Protein AF-A0A8B6E1Q8-F1 (afdb_monomer_lite)

Sequence (247 aa):
MQYSSESMKFWKVVYRLFHGKALRFLSGEKSIGQVIDGSSSKGLYDPQKSKINFAVPNINSINNFQSVNINIPKEIFPGIITEAFKFLPRGKSYVLSVDGKKLAPGLNSKHGDQDLFGHEDRNSLQSLQKRLDTEIQKVESLINEWITMTNNDRKEKLFEIVRIVSLRIKDLRELFQNQNFALKKFYKEAGEDWRTSRYVYAISSIQALMFQIKSVLKRLLETNNMIFNEITILCQSSKSFLRGTKH

pLDDT: mean 77.18, std 15.24, range [38.62, 95.81]

Radius of gyration: 30.11 Å; chains: 1; bounding box: 91×56×88 Å

Organism: Mytilus galloprovincialis (NCBI:txid29158)

Secondary structure (DSSP, 8-state):
-PPPHHHHHHHHHHHHHHHHHHHHHHH-B-THHHHHTTSS-TT---TTT-B-SS-PPPHHHHHH---TT----S---SS--HHHHTTSPTT---------PPPPPPSSSS--SS--TT-S-SS-HHHHHHHHHHHHHHHHHHHHHGGGS-HHHHHHHHHHHHHHHHHHHHHHHHHHHHHHHHHHHHHHHH-S-TTTSTTHHHHHHHHHHHHHHHHHHHHHHHHHHHHHHHHHHHHHHHHHGGGS---

Foldseek 3Di:
DDDDLVRLVVLLVCCVVPNVVSLDVQQADFCPVCVVVVVDDPPDGDPVPTDGNDDHDDPVSSVPDDDPPDDDDPADADDDPVVVVVPDDPPDDDDDDDDDDDDDQAQDPVDGVDCPRPPHDPAHPVNVVVVVVVLVVLVVVCVVCVVVDDLVVLLVVLVVVLVVLVVLLVVLVVVLVVLVVVLVVLDVVCDPPNCPGPCNVVNVVSVVVNVVSVVVSVVSVVVSVVSVVVSVVSVVVVVVVVVPDDD

Structure (mmCIF, N/CA/C/O backbone):
data_AF-A0A8B6E1Q8-F1
#
_entry.id   AF-A0A8B6E1Q8-F1
#
loop_
_atom_site.group_PDB
_atom_site.id
_atom_site.type_symbol
_atom_site.label_atom_id
_atom_site.label_alt_id
_atom_site.label_comp_id
_atom_site.label_asym_id
_atom_site.label_entity_id
_atom_site.label_seq_id
_atom_site.pdbx_PDB_ins_code
_atom_site.Cartn_x
_atom_site.Cartn_y
_atom_site.Cartn_z
_atom_site.occupancy
_atom_site.B_iso_or_equiv
_atom_site.auth_seq_id
_atom_site.auth_comp_id
_atom_site.auth_asym_id
_atom_site.auth_atom_id
_atom_site.pdbx_PDB_model_num
ATOM 1 N N . MET A 1 1 ? -36.926 22.659 16.324 1.00 58.44 1 MET A N 1
ATOM 2 C CA . MET A 1 1 ? -36.576 22.079 17.638 1.00 58.44 1 MET A CA 1
ATOM 3 C C . MET A 1 1 ? -35.297 22.742 18.124 1.00 58.44 1 MET A C 1
ATOM 5 O O . MET A 1 1 ? -34.315 22.710 17.392 1.00 58.44 1 MET A O 1
ATOM 9 N N . GLN A 1 2 ? -35.326 23.410 19.278 1.00 67.69 2 GLN A N 1
ATOM 10 C CA . GLN A 1 2 ? -34.133 24.008 19.887 1.00 67.69 2 GLN A CA 1
ATOM 11 C C . GLN A 1 2 ? -33.553 23.017 20.900 1.00 67.69 2 GLN A C 1
ATOM 13 O O . GLN A 1 2 ? -34.289 22.474 21.719 1.00 67.69 2 GLN A O 1
ATOM 18 N N . TYR A 1 3 ? -32.253 22.747 20.808 1.00 82.12 3 TYR A N 1
ATOM 19 C CA . TYR A 1 3 ? -31.545 21.875 21.744 1.00 82.12 3 TYR A CA 1
ATOM 20 C C . TYR A 1 3 ? -30.912 22.714 22.852 1.00 82.12 3 TYR A C 1
ATOM 22 O O . TYR A 1 3 ? -30.371 23.784 22.575 1.00 82.12 3 TYR A O 1
ATOM 30 N N . SER A 1 4 ? -30.935 22.213 24.090 1.00 87.19 4 SER A N 1
ATOM 31 C CA . SER A 1 4 ? -30.190 22.842 25.184 1.00 87.19 4 SER A CA 1
ATOM 32 C C . SER A 1 4 ? -28.681 22.793 24.927 1.00 87.19 4 SER A C 1
ATOM 34 O O . SER A 1 4 ? -28.183 21.948 24.172 1.00 87.19 4 SER A O 1
ATOM 36 N N . SER A 1 5 ? -27.935 23.686 25.581 1.00 83.50 5 SER A N 1
ATOM 37 C CA . SER A 1 5 ? -26.477 23.746 25.439 1.00 83.50 5 SER A CA 1
ATOM 38 C C . SER A 1 5 ? -25.810 22.437 25.888 1.00 83.50 5 SER A C 1
ATOM 40 O O . SER A 1 5 ? -24.858 21.968 25.266 1.00 83.50 5 SER A O 1
ATOM 42 N N . GLU A 1 6 ? -26.359 21.803 26.923 1.00 85.50 6 GLU A N 1
ATOM 43 C CA . GLU A 1 6 ? -25.953 20.521 27.495 1.00 85.50 6 GLU A CA 1
ATOM 44 C C . GLU A 1 6 ? -26.182 19.386 26.496 1.00 85.50 6 GLU A C 1
ATOM 46 O O . GLU A 1 6 ? -25.281 18.583 26.249 1.00 85.50 6 GLU A O 1
ATOM 51 N N . SER A 1 7 ? -27.350 19.372 25.847 1.00 86.38 7 SER A N 1
ATOM 52 C CA . SER A 1 7 ? -27.674 18.392 24.806 1.00 86.38 7 SER A CA 1
ATOM 53 C C . SER A 1 7 ? -26.727 18.528 23.615 1.00 86.38 7 SER A C 1
ATOM 55 O O . SER A 1 7 ? -26.216 17.534 23.104 1.00 86.38 7 SER A O 1
ATOM 57 N N . MET A 1 8 ? -26.431 19.759 23.189 1.00 87.38 8 MET A N 1
ATOM 58 C CA . MET A 1 8 ? -25.491 20.007 22.094 1.00 87.38 8 MET A CA 1
ATOM 59 C C . MET A 1 8 ? -24.055 19.600 22.449 1.00 87.38 8 MET A C 1
ATOM 61 O O . MET A 1 8 ? -23.362 19.044 21.597 1.00 87.38 8 MET A O 1
ATOM 65 N N . LYS A 1 9 ? -23.613 19.800 23.702 1.00 84.81 9 LYS A N 1
ATOM 66 C CA . LYS A 1 9 ? -22.320 19.286 24.195 1.00 84.81 9 LYS A CA 1
ATOM 67 C C . LYS A 1 9 ? -22.270 17.760 24.117 1.00 84.81 9 LYS A C 1
ATOM 69 O O . LYS A 1 9 ? -21.309 17.225 23.568 1.00 84.81 9 LYS A O 1
ATOM 74 N N . PHE A 1 10 ? -23.311 17.075 24.595 1.00 87.19 10 PHE A N 1
ATOM 75 C CA . PHE A 1 10 ? -23.422 15.616 24.509 1.00 87.19 10 PHE A CA 1
ATOM 76 C C . PHE A 1 10 ? -23.312 15.131 23.057 1.00 87.19 10 PHE A C 1
ATOM 78 O O . PHE A 1 10 ? -22.430 14.335 22.733 1.00 87.19 10 PHE A O 1
ATOM 85 N N . TRP A 1 11 ? -24.130 15.677 22.152 1.00 87.31 11 TRP A N 1
ATOM 86 C CA . TRP A 1 11 ? -24.122 15.279 20.742 1.00 87.31 11 TRP A CA 1
ATOM 87 C C . TRP A 1 11 ? -22.803 15.596 20.033 1.00 87.31 11 TRP A C 1
ATOM 89 O O . TRP A 1 11 ? -22.371 14.825 19.176 1.00 87.31 11 TRP A O 1
ATOM 99 N N . LYS A 1 12 ? -22.122 16.681 20.418 1.00 85.50 12 LYS A N 1
ATOM 100 C CA . LYS A 1 12 ? -20.792 17.022 19.902 1.00 85.50 12 LYS A CA 1
ATOM 101 C C . LYS A 1 12 ? -19.726 16.018 20.335 1.00 85.50 12 LYS A C 1
ATOM 103 O O . LYS A 1 12 ? -18.907 15.631 19.504 1.00 85.50 12 LYS A O 1
ATOM 108 N N . VAL A 1 13 ? -19.755 15.558 21.586 1.00 83.75 13 VAL A N 1
ATOM 109 C CA . VAL A 1 13 ? -18.852 14.500 22.073 1.00 83.75 13 VAL A CA 1
ATOM 110 C C . VAL A 1 13 ? -19.141 13.177 21.364 1.00 83.75 13 VAL A C 1
ATOM 112 O O . VAL A 1 13 ? -18.223 12.565 20.822 1.00 83.75 13 VAL A O 1
ATOM 115 N N . VAL A 1 14 ? -20.412 12.774 21.275 1.00 83.06 14 VAL A N 1
ATOM 116 C CA . VAL A 1 14 ? -20.827 11.543 20.576 1.00 83.06 14 VAL A CA 1
ATOM 117 C C . VAL A 1 14 ? -20.380 11.556 19.113 1.00 83.06 14 VAL A C 1
ATOM 119 O O . VAL A 1 14 ? -19.794 10.584 18.637 1.00 83.06 14 VAL A O 1
ATOM 122 N N . TYR A 1 15 ? -20.604 12.664 18.401 1.00 83.31 15 TYR A N 1
ATOM 123 C CA . TYR A 1 15 ? -20.180 12.801 17.009 1.00 83.31 15 TYR A CA 1
ATOM 124 C C . TYR A 1 15 ? -18.655 12.790 16.852 1.00 83.31 15 TYR A C 1
ATOM 126 O O . TYR A 1 15 ? -18.148 12.263 15.868 1.00 83.31 15 TYR A O 1
ATOM 134 N N . ARG A 1 16 ? -17.899 13.333 17.811 1.00 75.00 16 ARG A N 1
ATOM 135 C CA . ARG A 1 16 ? -16.430 13.293 17.764 1.00 75.00 16 ARG A CA 1
ATOM 136 C C . ARG A 1 16 ? -15.863 11.900 18.010 1.00 75.00 16 ARG A C 1
ATOM 138 O O . ARG A 1 16 ? -14.887 11.546 17.366 1.00 75.00 16 ARG A O 1
ATOM 145 N N . LEU A 1 17 ? -16.469 11.122 18.904 1.00 75.12 17 LEU A N 1
ATOM 146 C CA . LEU A 1 17 ? -15.992 9.778 19.238 1.00 75.12 17 LEU A CA 1
ATOM 147 C C . LEU A 1 17 ? -16.402 8.726 18.202 1.00 75.12 17 LEU A C 1
ATOM 149 O O . LEU A 1 17 ? -15.640 7.809 17.912 1.00 75.12 17 LEU A O 1
ATOM 153 N N . PHE A 1 18 ? -17.613 8.843 17.655 1.00 76.75 18 PHE A N 1
ATOM 154 C CA . PHE A 1 18 ? -18.234 7.768 16.876 1.00 76.75 18 PHE A CA 1
ATOM 155 C C . PHE A 1 18 ? -18.769 8.216 15.504 1.00 76.75 18 PHE A C 1
ATOM 157 O O . PHE A 1 18 ? -19.360 7.413 14.771 1.00 76.75 18 PHE A O 1
ATOM 164 N N . HIS A 1 19 ? -18.561 9.486 15.141 1.00 76.19 19 HIS A N 1
ATOM 165 C CA . HIS A 1 19 ? -18.969 10.087 13.868 1.00 76.19 19 HIS A CA 1
ATOM 166 C C . HIS A 1 19 ? -20.459 9.877 13.535 1.00 76.19 19 HIS A C 1
ATOM 168 O O . HIS A 1 19 ? -21.314 9.686 14.405 1.00 76.19 19 HIS A O 1
ATOM 174 N N . GLY A 1 20 ? -20.806 9.964 12.248 1.00 71.62 20 GLY A N 1
ATOM 175 C CA . GLY A 1 20 ? -22.188 9.869 11.778 1.00 71.62 20 GLY A CA 1
ATOM 176 C C . GLY A 1 20 ? -22.854 8.515 12.044 1.00 71.62 20 GLY A C 1
ATOM 177 O O . GLY A 1 20 ? -24.081 8.453 12.094 1.00 71.62 20 GLY A O 1
ATOM 178 N N . LYS A 1 21 ? -22.081 7.439 12.259 1.00 74.31 21 LYS A N 1
ATOM 179 C CA . LYS A 1 21 ? -22.623 6.094 12.522 1.00 74.31 21 LYS A CA 1
ATOM 180 C C . LYS A 1 21 ? -23.414 6.057 13.831 1.00 74.31 21 LYS A C 1
ATOM 182 O O . LYS A 1 21 ? -24.550 5.587 13.829 1.00 74.31 21 LYS A O 1
ATOM 187 N N . ALA A 1 22 ? -22.871 6.623 14.912 1.00 77.19 22 ALA A N 1
ATOM 188 C CA . ALA A 1 22 ? -23.588 6.702 16.186 1.00 77.19 22 ALA A CA 1
ATOM 189 C C . ALA A 1 22 ? -24.813 7.615 16.115 1.00 77.19 22 ALA A C 1
ATOM 191 O O . ALA A 1 22 ? -25.862 7.262 16.644 1.00 77.19 22 ALA A O 1
ATOM 192 N N . LEU A 1 23 ? -24.717 8.753 15.416 1.00 80.19 23 LEU A N 1
ATOM 193 C CA . LEU A 1 23 ? -25.872 9.635 15.227 1.00 80.19 23 LEU A CA 1
ATOM 194 C C . LEU A 1 23 ? -27.004 8.924 14.478 1.00 80.19 23 LEU A C 1
ATOM 196 O O . LEU A 1 23 ? -28.166 9.091 14.833 1.00 80.19 23 LEU A O 1
ATOM 200 N N . ARG A 1 24 ? -26.673 8.110 13.467 1.00 73.31 24 ARG A N 1
ATOM 201 C CA . ARG A 1 24 ? -27.653 7.321 12.713 1.00 73.31 24 ARG A CA 1
ATOM 202 C C . ARG A 1 24 ? -28.311 6.266 13.596 1.00 73.31 24 ARG A C 1
ATOM 204 O O . ARG A 1 24 ? -29.534 6.204 13.631 1.00 73.31 24 ARG A O 1
ATOM 211 N N . PHE A 1 25 ? -27.502 5.511 14.339 1.00 77.25 25 PHE A N 1
ATOM 212 C CA . PHE A 1 25 ? -27.965 4.487 15.276 1.00 77.25 25 PHE A CA 1
ATOM 213 C C . PHE A 1 25 ? -28.901 5.064 16.349 1.00 77.25 25 PHE A C 1
ATOM 215 O O . PHE A 1 25 ? -30.021 4.592 16.528 1.00 77.25 25 PHE A O 1
ATOM 222 N N . LEU A 1 26 ? -28.480 6.145 17.009 1.00 80.38 26 LEU A N 1
ATOM 223 C CA . LEU A 1 26 ? -29.260 6.801 18.061 1.00 80.38 26 LEU A CA 1
ATOM 224 C C . LEU A 1 26 ? -30.493 7.519 17.516 1.00 80.38 26 LEU A C 1
ATOM 226 O O . LEU A 1 26 ? -31.477 7.675 18.227 1.00 80.38 26 LEU A O 1
ATOM 230 N N . SER A 1 27 ? -30.481 7.935 16.252 1.00 76.00 27 SER A N 1
ATOM 231 C CA . SER A 1 27 ? -31.666 8.534 15.648 1.00 76.00 27 SER A CA 1
ATOM 232 C C . SER A 1 27 ? -32.749 7.527 15.264 1.00 76.00 27 SER A C 1
ATOM 234 O O . SER A 1 27 ? -33.870 7.941 14.984 1.00 76.00 27 SER A O 1
ATOM 236 N N . GLY A 1 28 ? -32.431 6.230 15.284 1.00 71.31 28 GLY A N 1
ATOM 237 C CA . GLY A 1 28 ? -33.337 5.168 14.864 1.00 71.31 28 GLY A CA 1
ATOM 238 C C . GLY A 1 28 ? -33.590 5.154 13.356 1.00 71.31 28 GLY A C 1
ATOM 239 O O . GLY A 1 28 ? -32.907 5.822 12.567 1.00 71.31 28 GLY A O 1
ATOM 240 N N . GLU A 1 29 ? -34.589 4.375 12.954 1.00 64.12 29 GLU A N 1
ATOM 241 C CA . GLU A 1 29 ? -35.047 4.300 11.571 1.00 64.12 29 GLU A CA 1
ATOM 242 C C . GLU A 1 29 ? -35.802 5.580 11.213 1.00 64.12 29 GLU A C 1
ATOM 244 O O . GLU A 1 29 ? -37.014 5.721 11.383 1.00 64.12 29 GLU A O 1
ATOM 249 N N . LYS A 1 30 ? -35.047 6.549 10.703 1.00 59.97 30 LYS A N 1
ATOM 250 C CA . LYS A 1 30 ? -35.609 7.656 9.935 1.00 59.97 30 LYS A CA 1
ATOM 251 C C . LYS A 1 30 ? -36.149 7.098 8.620 1.00 59.97 30 LYS A C 1
ATOM 253 O O . LYS A 1 30 ? -35.537 6.190 8.062 1.00 59.97 30 LYS A O 1
ATOM 258 N N . SER A 1 31 ? -37.214 7.699 8.092 1.00 52.84 31 SER A N 1
ATOM 259 C CA . SER A 1 31 ? -37.852 7.438 6.787 1.00 52.84 31 SER A CA 1
ATOM 260 C C . SER A 1 31 ? -36.940 7.617 5.551 1.00 52.84 31 SER A C 1
ATOM 262 O O . SER A 1 31 ? -37.361 8.117 4.516 1.00 52.84 31 SER A O 1
ATOM 264 N N . ILE A 1 32 ? -35.662 7.251 5.629 1.00 51.66 32 ILE A N 1
ATOM 265 C CA . ILE A 1 32 ? -34.661 7.400 4.572 1.00 51.66 32 ILE A CA 1
ATOM 266 C C . ILE A 1 32 ? -34.976 6.450 3.407 1.00 51.66 32 ILE A C 1
ATOM 268 O O . ILE A 1 32 ? -34.799 6.844 2.260 1.00 51.66 32 ILE A O 1
ATOM 272 N N . GLY A 1 33 ? -35.502 5.248 3.683 1.00 49.59 33 GLY A N 1
ATOM 273 C CA . GLY A 1 33 ? -35.978 4.324 2.643 1.00 49.59 33 GLY A CA 1
ATOM 274 C C . GLY A 1 33 ? -37.182 4.867 1.868 1.00 49.59 33 GLY A C 1
ATOM 275 O O . GLY A 1 33 ? -37.237 4.744 0.655 1.00 49.59 33 GLY A O 1
ATOM 276 N N . GLN A 1 34 ? -38.076 5.607 2.530 1.00 53.50 34 GLN A N 1
ATOM 277 C CA . GLN A 1 34 ? -39.304 6.130 1.913 1.00 53.50 34 GLN A CA 1
ATOM 278 C C . GLN A 1 34 ? -39.054 7.191 0.831 1.00 53.50 34 GLN A C 1
ATOM 280 O O . GLN A 1 34 ? -39.887 7.349 -0.060 1.00 53.50 34 GLN A O 1
ATOM 285 N N . VAL A 1 35 ? -37.916 7.895 0.898 1.00 52.62 35 VAL A N 1
ATOM 286 C CA . VAL A 1 35 ? -37.470 8.845 -0.138 1.00 52.62 35 VAL A CA 1
ATOM 287 C C . VAL A 1 35 ? -36.866 8.110 -1.339 1.00 52.62 35 VAL A C 1
ATOM 289 O O . VAL A 1 35 ? -36.992 8.583 -2.464 1.00 52.62 35 VAL A O 1
ATOM 292 N N . ILE A 1 36 ? -36.217 6.963 -1.109 1.00 54.28 36 ILE A N 1
ATOM 293 C CA . ILE A 1 36 ? -35.659 6.110 -2.170 1.00 54.28 36 ILE A CA 1
ATOM 294 C C . ILE A 1 36 ? -36.794 5.375 -2.899 1.00 54.28 36 ILE A C 1
ATOM 296 O O . ILE A 1 36 ? -36.793 5.321 -4.124 1.00 54.28 36 ILE A O 1
ATOM 300 N N . ASP A 1 37 ? -37.802 4.918 -2.156 1.00 56.28 37 ASP A N 1
ATOM 301 C CA . ASP A 1 37 ? -38.977 4.205 -2.675 1.00 56.28 37 ASP A CA 1
ATOM 302 C C . ASP A 1 37 ? -40.071 5.144 -3.236 1.00 56.28 37 ASP A C 1
ATOM 304 O O . ASP A 1 37 ? -41.153 4.693 -3.603 1.00 56.28 37 ASP A O 1
ATOM 308 N N . GLY A 1 38 ? -39.847 6.466 -3.258 1.00 56.66 38 GLY A N 1
ATOM 309 C CA . GLY A 1 38 ? -40.787 7.466 -3.801 1.00 56.66 38 GLY A CA 1
ATOM 310 C C . GLY A 1 38 ? -42.078 7.684 -2.994 1.00 56.66 38 GLY A C 1
ATOM 311 O O . GLY A 1 38 ? -42.911 8.505 -3.365 1.00 56.66 38 GLY A O 1
ATOM 312 N N . SER A 1 39 ? -42.244 6.981 -1.875 1.00 57.47 39 SER A N 1
ATOM 313 C CA . SER A 1 39 ? -43.438 7.028 -1.015 1.00 57.47 39 SER A CA 1
ATOM 314 C C . SER A 1 39 ? -43.567 8.285 -0.135 1.00 57.47 39 SER A C 1
ATOM 316 O O . SER A 1 39 ? -44.609 8.491 0.484 1.00 57.47 39 SER A O 1
ATOM 318 N N . SER A 1 40 ? -42.530 9.126 -0.060 1.00 57.84 40 SER A N 1
ATOM 319 C CA . SER A 1 40 ? -42.551 10.413 0.648 1.00 57.84 40 SER A CA 1
ATOM 320 C C . SER A 1 40 ? -41.652 11.438 -0.047 1.00 57.84 40 SER A C 1
ATOM 322 O O . SER A 1 40 ? -40.565 11.113 -0.533 1.00 57.84 40 SER A O 1
ATOM 324 N N . SER A 1 41 ? -42.089 12.698 -0.083 1.00 52.09 41 SER A N 1
ATOM 325 C CA . SER A 1 41 ? -41.278 13.813 -0.569 1.00 52.09 41 SER A CA 1
ATOM 326 C C . SER A 1 41 ? -40.234 14.219 0.478 1.00 52.09 41 SER A C 1
ATOM 328 O O . SER A 1 41 ? -40.455 14.138 1.690 1.00 52.09 41 SER A O 1
ATOM 330 N N . LYS A 1 42 ? -39.050 14.650 0.015 1.00 49.69 42 LYS A N 1
ATOM 331 C CA . LYS A 1 42 ? -37.950 15.111 0.882 1.00 49.69 42 LYS A CA 1
ATOM 332 C C . LYS A 1 42 ? -38.479 16.077 1.953 1.00 49.69 42 LYS A C 1
ATOM 334 O O . LYS A 1 42 ? -38.848 17.202 1.637 1.00 49.69 42 LYS A O 1
ATOM 339 N N . GLY A 1 43 ? -38.437 15.654 3.216 1.00 49.94 43 GLY A N 1
ATOM 340 C CA . GLY A 1 43 ? -38.741 16.506 4.369 1.00 49.94 43 GLY A CA 1
ATOM 341 C C . GLY A 1 43 ? -40.080 16.253 5.067 1.00 49.94 43 GLY A C 1
ATOM 342 O O . GLY A 1 43 ? -40.307 16.874 6.102 1.00 49.94 43 GLY A O 1
ATOM 343 N N . LEU A 1 44 ? -40.929 15.338 4.583 1.00 47.56 44 LEU A N 1
ATOM 344 C CA . LEU A 1 44 ? -42.162 14.952 5.280 1.00 47.56 44 LEU A CA 1
ATOM 345 C C . LEU A 1 44 ? -41.947 13.719 6.173 1.00 47.56 44 LEU A C 1
ATOM 347 O O . LEU A 1 44 ? -41.621 12.625 5.715 1.00 47.56 44 LEU A O 1
ATOM 351 N N . TYR A 1 45 ? -42.097 13.950 7.479 1.00 55.56 45 TYR A N 1
ATOM 352 C CA . TYR A 1 45 ? -42.028 12.965 8.556 1.00 55.56 45 TYR A CA 1
ATOM 353 C C . TYR A 1 45 ? -43.399 12.300 8.736 1.00 55.56 45 TYR A C 1
ATOM 355 O O . TYR A 1 45 ? -44.367 12.997 9.033 1.00 55.56 45 TYR A O 1
ATOM 363 N N . ASP A 1 46 ? -43.475 10.975 8.573 1.00 59.28 46 ASP A N 1
ATOM 364 C CA . ASP A 1 46 ? -44.664 10.181 8.908 1.00 59.28 46 ASP A CA 1
ATOM 365 C C . ASP A 1 46 ? -44.477 9.522 10.295 1.00 59.28 46 ASP A C 1
ATOM 367 O O . ASP A 1 46 ? -43.784 8.500 10.399 1.00 59.28 46 ASP A O 1
ATOM 371 N N . PRO A 1 47 ? -45.079 10.081 11.364 1.00 59.16 47 PRO A N 1
ATOM 372 C CA . PRO A 1 47 ? -44.923 9.585 12.731 1.00 59.16 47 PRO A CA 1
ATOM 373 C C . PRO A 1 47 ? -45.424 8.155 12.943 1.00 59.16 47 PRO A C 1
ATOM 375 O O . PRO A 1 47 ? -45.040 7.537 13.932 1.00 59.16 47 PRO A O 1
ATOM 378 N N . GLN A 1 48 ? -46.269 7.617 12.057 1.00 64.00 48 GLN A N 1
ATOM 379 C CA . GLN A 1 48 ? -46.791 6.256 12.201 1.00 64.00 48 GLN A CA 1
ATOM 380 C C . GLN A 1 48 ? -45.803 5.190 11.714 1.00 64.00 48 GLN A C 1
ATOM 382 O O . GLN A 1 48 ? -45.880 4.039 12.142 1.00 64.00 48 GLN A O 1
ATOM 387 N N . LYS A 1 49 ? -44.864 5.559 10.832 1.00 62.09 49 LYS A N 1
ATOM 388 C CA . LYS A 1 49 ? -43.932 4.619 10.187 1.00 62.09 49 LYS A CA 1
ATOM 389 C C . LYS A 1 49 ? -42.483 4.762 10.644 1.00 62.09 49 LYS A C 1
ATOM 391 O O . LYS A 1 49 ? -41.695 3.846 10.432 1.00 62.09 49 LYS A O 1
ATOM 396 N N . SER A 1 50 ? -42.110 5.880 11.261 1.00 61.69 50 SER A N 1
ATOM 397 C CA . SER A 1 50 ? -40.745 6.103 11.748 1.00 61.69 50 SER A CA 1
ATOM 398 C C . SER A 1 50 ? -40.599 5.754 13.230 1.00 61.69 50 SER A C 1
ATOM 400 O O . SER A 1 50 ? -41.298 6.318 14.071 1.00 61.69 50 SER A O 1
ATOM 402 N N . LYS A 1 51 ? -39.630 4.899 13.571 1.00 61.78 51 LYS A N 1
ATOM 403 C CA . LYS A 1 51 ? -39.225 4.642 14.962 1.00 61.78 51 LYS A CA 1
ATOM 404 C C . LYS A 1 51 ? -37.980 5.465 15.285 1.00 61.78 51 LYS A C 1
ATOM 406 O O . LYS A 1 51 ? -36.850 5.008 15.106 1.00 61.78 51 LYS A O 1
ATOM 411 N N . ILE A 1 52 ? -38.190 6.704 15.726 1.00 65.19 52 ILE A N 1
ATOM 412 C CA . ILE A 1 52 ? -37.105 7.551 16.231 1.00 65.19 52 ILE A CA 1
ATOM 413 C C . ILE A 1 52 ? -36.816 7.159 17.683 1.00 65.19 52 ILE A C 1
ATOM 415 O O . ILE A 1 52 ? -37.704 7.233 18.525 1.00 65.19 52 ILE A O 1
ATOM 419 N N . ASN A 1 53 ? -35.566 6.796 17.980 1.00 69.88 53 ASN A N 1
ATOM 420 C CA . ASN A 1 53 ? -35.130 6.528 19.356 1.00 69.88 53 ASN A CA 1
ATOM 421 C C . ASN A 1 53 ? -34.824 7.840 20.101 1.00 69.88 53 ASN A C 1
ATOM 423 O O . ASN A 1 53 ? -35.273 8.042 21.224 1.00 69.88 53 ASN A O 1
ATOM 427 N N . PHE A 1 54 ? -34.097 8.760 19.454 1.00 78.88 54 PHE A N 1
ATOM 428 C CA . PHE A 1 54 ? -33.773 10.084 19.989 1.00 78.88 54 PHE A CA 1
ATOM 429 C C . PHE A 1 54 ? -33.880 11.171 18.915 1.00 78.88 54 PHE A C 1
ATOM 431 O O . PHE A 1 54 ? -33.515 10.970 17.753 1.00 78.88 54 PHE A O 1
ATOM 438 N N . ALA A 1 55 ? -34.312 12.368 19.315 1.00 78.94 55 ALA A N 1
ATOM 439 C CA . ALA A 1 55 ? -34.221 13.556 18.476 1.00 78.94 55 ALA A CA 1
ATOM 440 C C . ALA A 1 55 ? -32.751 14.002 18.377 1.00 78.94 55 ALA A C 1
ATOM 442 O O . ALA A 1 55 ? -32.219 14.653 19.274 1.00 78.94 55 ALA A O 1
ATOM 443 N N . VAL A 1 56 ? -32.075 13.589 17.304 1.00 83.75 56 VAL A N 1
ATOM 444 C CA . VAL A 1 56 ? -30.654 13.892 17.073 1.00 83.75 56 VAL A CA 1
ATOM 445 C C . VAL A 1 56 ? -30.512 15.184 16.254 1.00 83.75 56 VAL A C 1
ATOM 447 O O . VAL A 1 56 ? -31.119 15.273 15.178 1.00 83.75 56 VAL A O 1
ATOM 450 N N . PRO A 1 57 ? -29.698 16.168 16.692 1.00 83.94 57 PRO A N 1
ATOM 451 C CA . PRO A 1 57 ? -29.421 17.373 15.917 1.00 83.94 57 PRO A CA 1
ATOM 452 C C . PRO A 1 57 ? -28.771 17.047 14.568 1.00 83.94 57 PRO A C 1
ATOM 454 O O . PRO A 1 57 ? -28.104 16.025 14.401 1.00 83.94 57 PRO A O 1
ATOM 457 N N . ASN A 1 58 ? -28.938 17.932 13.585 1.00 81.75 58 ASN A N 1
ATOM 458 C CA . ASN A 1 58 ? -28.266 17.755 12.301 1.00 81.75 58 ASN A CA 1
ATOM 459 C C . ASN A 1 58 ? -26.739 17.970 12.443 1.00 81.75 58 ASN A C 1
ATOM 461 O O . ASN A 1 58 ? -26.272 18.677 13.338 1.00 81.75 58 ASN A O 1
ATOM 465 N N . ILE A 1 59 ? -25.957 17.360 11.546 1.00 82.50 59 ILE A N 1
ATOM 466 C CA . ILE A 1 59 ? -24.484 17.385 11.611 1.00 82.50 59 ILE A CA 1
ATOM 467 C C . ILE A 1 59 ? -23.939 18.818 11.529 1.00 82.50 59 ILE A C 1
ATOM 469 O O . ILE A 1 59 ? -23.000 19.159 12.245 1.00 82.50 59 ILE A O 1
ATOM 473 N N . ASN A 1 60 ? -24.549 19.678 10.710 1.00 83.00 60 ASN A N 1
ATOM 474 C CA . ASN A 1 60 ? -24.116 21.067 10.546 1.00 83.00 60 ASN A CA 1
ATOM 475 C C . ASN A 1 60 ? -24.260 21.858 11.854 1.00 83.00 60 ASN A C 1
ATOM 477 O O . ASN A 1 60 ? -23.345 22.572 12.251 1.00 83.00 60 ASN A O 1
ATOM 481 N N . SER A 1 61 ? -25.368 21.675 12.571 1.00 83.94 61 SER A N 1
ATOM 482 C CA . SER A 1 61 ? -25.617 22.270 13.881 1.00 83.94 61 SER A CA 1
ATOM 483 C C . SER A 1 61 ? -24.630 21.755 14.925 1.00 83.94 61 SER A C 1
ATOM 485 O O . SER A 1 61 ? -24.155 22.543 15.736 1.00 83.94 61 SER A O 1
ATOM 487 N N . ILE A 1 62 ? -24.277 20.465 14.897 1.00 84.56 62 ILE A N 1
ATOM 488 C CA . ILE A 1 62 ? -23.280 19.885 15.815 1.00 84.56 62 ILE A CA 1
ATOM 489 C C . ILE A 1 62 ? -21.880 20.449 15.535 1.00 84.56 62 ILE A C 1
ATOM 491 O O . ILE A 1 62 ? -21.165 20.814 16.469 1.00 84.56 62 ILE A O 1
ATOM 495 N N . ASN A 1 63 ? -21.493 20.553 14.262 1.00 80.62 63 ASN A N 1
ATOM 496 C CA . ASN A 1 63 ? -20.189 2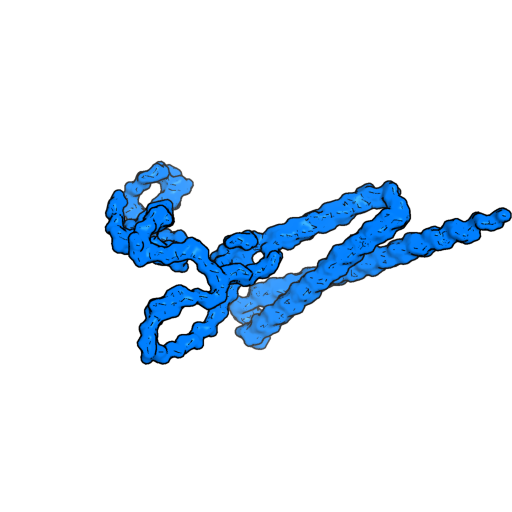1.081 13.856 1.00 80.62 63 ASN A CA 1
ATOM 497 C C . ASN A 1 63 ? -20.039 22.575 14.168 1.00 80.62 63 ASN A C 1
ATOM 499 O O . ASN A 1 63 ? -18.976 22.999 14.622 1.00 80.62 63 ASN A O 1
ATOM 503 N N . ASN A 1 64 ? -21.102 23.353 13.963 1.00 82.44 64 ASN A N 1
ATOM 504 C CA . ASN A 1 64 ? -21.098 24.799 14.187 1.00 82.44 64 ASN A CA 1
ATOM 505 C C . ASN A 1 64 ? -21.274 25.176 15.665 1.00 82.44 64 ASN A C 1
ATOM 507 O O . ASN A 1 64 ? -21.000 26.312 16.044 1.00 82.44 64 ASN A O 1
ATOM 511 N N . PHE A 1 65 ? -21.704 24.242 16.518 1.00 83.00 65 PHE A N 1
ATOM 512 C CA . PHE A 1 65 ? -21.846 24.494 17.947 1.00 83.00 65 PHE A CA 1
ATOM 513 C C . PHE A 1 65 ? -20.475 24.653 18.607 1.00 83.00 65 PHE A C 1
ATOM 515 O O . PHE A 1 65 ? -19.710 23.694 18.728 1.00 83.00 65 PHE A O 1
ATOM 522 N N . GLN A 1 66 ? -20.158 25.856 19.080 1.00 72.38 66 GLN A N 1
ATOM 523 C CA . GLN A 1 66 ? -18.986 26.121 19.910 1.00 72.38 66 GLN A CA 1
ATOM 524 C C . GLN A 1 66 ? -19.408 26.174 21.379 1.00 72.38 66 GLN A C 1
ATOM 526 O O . GLN A 1 66 ? -20.156 27.048 21.804 1.00 72.38 66 GLN A O 1
ATOM 531 N N . SER A 1 67 ? -18.945 25.205 22.165 1.00 65.19 67 SER A N 1
ATOM 532 C CA . SER A 1 67 ? -19.122 25.209 23.613 1.00 65.19 67 SER A CA 1
ATOM 533 C C . SER A 1 67 ? -18.150 26.203 24.241 1.00 65.19 67 SER A C 1
ATOM 535 O O . SER A 1 67 ? -16.944 26.012 24.118 1.00 65.19 67 SER A O 1
ATOM 537 N N . VAL A 1 68 ? -18.672 27.193 24.970 1.00 61.59 68 VAL A N 1
ATOM 538 C CA . VAL A 1 68 ? -17.888 28.253 25.642 1.00 61.59 68 VAL A CA 1
ATOM 539 C C . VAL A 1 68 ? -16.784 27.689 26.556 1.00 61.59 68 VAL A C 1
ATOM 541 O O . VAL A 1 68 ? -15.714 28.273 26.660 1.00 61.59 68 VAL A O 1
ATOM 544 N N . ASN A 1 69 ? -17.001 26.506 27.148 1.00 59.94 69 ASN A N 1
ATOM 545 C CA . ASN A 1 69 ? -16.114 25.945 28.178 1.00 59.94 69 ASN A CA 1
ATOM 546 C C . ASN A 1 69 ? -15.289 24.726 27.733 1.00 59.94 69 ASN A C 1
ATOM 548 O O . ASN A 1 69 ? -14.548 24.175 28.539 1.00 59.94 69 ASN A O 1
ATOM 552 N N . ILE A 1 70 ? -15.429 24.257 26.488 1.00 60.94 70 ILE A N 1
ATOM 553 C CA . ILE A 1 70 ? -14.679 23.085 26.006 1.00 60.94 70 ILE A CA 1
ATOM 554 C C . ILE A 1 70 ? -14.119 23.405 24.624 1.00 60.94 70 ILE A C 1
ATOM 556 O O . ILE A 1 70 ? -14.842 23.364 23.624 1.00 60.94 70 ILE A O 1
ATOM 560 N N . ASN A 1 71 ? -12.823 23.711 24.576 1.00 64.31 71 ASN A N 1
ATOM 561 C CA . ASN A 1 71 ? -12.081 23.840 23.331 1.00 64.31 71 ASN A CA 1
ATOM 562 C C . ASN A 1 71 ? -11.597 22.450 22.899 1.00 64.31 71 ASN A C 1
ATOM 564 O O . ASN A 1 71 ? -10.532 21.997 23.309 1.00 64.31 71 ASN A O 1
ATOM 568 N N . ILE A 1 72 ? -12.423 21.741 22.128 1.00 63.75 72 ILE A N 1
ATOM 569 C CA . ILE A 1 72 ? -12.022 20.466 21.524 1.00 63.75 72 ILE A CA 1
ATOM 570 C C . ILE A 1 72 ? -11.147 20.802 20.308 1.00 63.75 72 ILE A C 1
ATOM 572 O O . ILE A 1 72 ? -11.672 21.422 19.374 1.00 63.75 72 ILE A O 1
ATOM 576 N N . PRO A 1 73 ? -9.856 20.422 20.292 1.00 66.62 73 PRO A N 1
ATOM 577 C CA . PRO A 1 73 ? -8.982 20.703 19.161 1.00 66.62 73 PRO A CA 1
ATOM 578 C C . PRO A 1 73 ? -9.548 20.081 17.877 1.00 66.62 73 PRO A C 1
ATOM 580 O O . PRO A 1 73 ? -10.163 19.011 17.893 1.00 66.62 73 PRO A O 1
ATOM 583 N N . LYS A 1 74 ? -9.409 20.799 16.756 1.00 65.62 74 LYS A N 1
ATOM 584 C CA . LYS A 1 74 ? -9.948 20.353 15.459 1.00 65.62 74 LYS A CA 1
ATOM 585 C C . LYS A 1 74 ? -9.198 19.138 14.918 1.00 65.62 74 LYS A C 1
ATOM 587 O O . LYS A 1 74 ? -9.838 18.291 14.301 1.00 65.62 74 LYS A O 1
ATOM 592 N N . GLU A 1 75 ? -7.902 19.080 15.201 1.00 65.31 75 GLU A N 1
ATOM 593 C CA . GLU A 1 75 ? -6.955 18.038 14.819 1.00 65.31 75 GLU A CA 1
ATOM 594 C C . GLU A 1 75 ? -6.206 17.588 16.078 1.00 65.31 75 GLU A C 1
ATOM 596 O O . GLU A 1 75 ? -5.903 18.408 16.947 1.00 65.31 75 GLU A O 1
ATOM 601 N N . ILE A 1 76 ? -5.942 16.288 16.191 1.00 66.19 76 ILE A N 1
ATOM 602 C CA . ILE A 1 76 ? -5.095 15.712 17.238 1.00 66.19 76 ILE A CA 1
ATOM 603 C C . ILE A 1 76 ? -3.856 15.194 16.518 1.00 66.19 76 ILE A C 1
ATOM 605 O O . ILE A 1 76 ? -3.981 14.443 15.559 1.00 66.19 76 ILE A O 1
ATOM 609 N N . PHE A 1 77 ? -2.672 15.627 16.935 1.00 63.78 77 PHE A N 1
ATOM 610 C CA . PHE A 1 77 ? -1.425 15.164 16.332 1.00 63.78 77 PHE A CA 1
ATOM 611 C C . PHE A 1 77 ? -0.999 13.806 16.914 1.00 63.78 77 PHE A C 1
ATOM 613 O O . PHE A 1 77 ? -1.359 13.496 18.055 1.00 63.78 77 PHE A O 1
ATOM 620 N N . PRO A 1 78 ? -0.223 13.004 16.159 1.00 65.12 78 PRO A N 1
ATOM 621 C CA . PRO A 1 78 ? 0.359 11.763 16.664 1.00 65.12 78 PRO A CA 1
ATOM 622 C C . PRO A 1 78 ? 1.149 11.962 17.943 1.00 65.12 78 PRO A C 1
ATOM 624 O O . PRO A 1 78 ? 1.787 12.994 18.153 1.00 65.12 78 PRO A O 1
ATOM 627 N N . GLY A 1 79 ? 1.234 10.883 18.714 1.00 70.69 79 GLY A N 1
ATOM 628 C CA . GLY A 1 79 ? 2.132 10.781 19.851 1.00 70.69 79 GLY A CA 1
ATOM 629 C C . GLY A 1 79 ? 1.421 11.024 21.171 1.00 70.69 79 GLY A C 1
ATOM 630 O O . GLY A 1 79 ? 0.323 10.524 21.416 1.00 70.69 79 GLY A O 1
ATOM 631 N N . ILE A 1 80 ? 2.098 11.727 22.072 1.00 76.19 80 ILE A N 1
ATOM 632 C CA . ILE A 1 80 ? 1.628 11.899 23.441 1.00 76.19 80 ILE A CA 1
ATOM 633 C C . ILE A 1 80 ? 0.630 13.059 23.488 1.00 76.19 80 ILE A C 1
ATOM 635 O O . ILE A 1 80 ? 1.008 14.217 23.323 1.00 76.19 80 ILE A O 1
ATOM 639 N N . ILE A 1 81 ? -0.636 12.756 23.780 1.00 78.56 81 ILE A N 1
ATOM 640 C CA . ILE A 1 81 ? -1.688 13.764 23.976 1.00 78.56 81 ILE A CA 1
ATOM 641 C C . ILE A 1 81 ? -1.494 14.413 25.352 1.00 78.56 81 ILE A C 1
ATOM 643 O O . ILE A 1 81 ? -2.087 13.999 26.352 1.00 78.56 81 ILE A O 1
ATOM 647 N N . THR A 1 82 ? -0.621 15.418 25.426 1.00 80.75 82 THR A N 1
ATOM 648 C CA . THR A 1 82 ? -0.221 16.042 26.699 1.00 80.75 82 THR A CA 1
ATOM 649 C C . THR A 1 82 ? -1.378 16.722 27.431 1.00 80.75 82 THR A C 1
ATOM 651 O O . THR A 1 82 ? -1.398 16.809 28.659 1.00 80.75 82 THR A O 1
ATOM 654 N N . GLU A 1 83 ? -2.386 17.158 26.683 1.00 76.81 83 GLU A N 1
ATOM 655 C CA . GLU A 1 83 ? -3.609 17.769 27.178 1.00 76.81 83 GLU A CA 1
ATOM 656 C C . GLU A 1 83 ? -4.400 16.803 28.054 1.00 76.81 83 GLU A C 1
ATOM 658 O O . GLU A 1 83 ? -4.987 17.234 29.045 1.00 76.81 83 GLU A O 1
ATOM 663 N N . ALA A 1 84 ? -4.372 15.501 27.748 1.00 76.50 84 ALA A N 1
ATOM 664 C CA . ALA A 1 84 ? -5.057 14.488 28.541 1.00 76.50 84 ALA A CA 1
ATOM 665 C C . ALA A 1 84 ? -4.491 14.412 29.969 1.00 76.50 84 ALA A C 1
ATOM 667 O O . ALA A 1 84 ? -5.249 14.231 30.922 1.00 76.50 84 ALA A O 1
ATOM 668 N N . PHE A 1 85 ? -3.185 14.645 30.148 1.00 81.44 85 PHE A N 1
ATOM 669 C CA . PHE A 1 85 ? -2.564 14.637 31.475 1.00 81.44 85 PHE A CA 1
ATOM 670 C C . PHE A 1 85 ? -3.036 15.784 32.368 1.00 81.44 85 PHE A C 1
ATOM 672 O O . PHE A 1 85 ? -3.034 15.632 33.588 1.00 81.44 85 PHE A O 1
ATOM 679 N N . LYS A 1 86 ? -3.483 16.911 31.795 1.00 81.31 86 LYS A N 1
ATOM 680 C CA . LYS A 1 86 ? -4.020 18.041 32.577 1.00 81.31 86 LYS A CA 1
ATOM 681 C C . LYS A 1 86 ? -5.297 17.664 33.333 1.00 81.31 86 LYS A C 1
ATOM 683 O O . LYS A 1 86 ? -5.612 18.300 34.333 1.00 81.31 86 LYS A O 1
ATOM 688 N N . PHE A 1 87 ? -6.006 16.634 32.872 1.00 79.62 87 PHE A N 1
ATOM 689 C CA . PHE A 1 87 ? -7.229 16.133 33.496 1.00 79.62 87 PHE A CA 1
ATOM 690 C C . PHE A 1 87 ? -6.983 15.001 34.503 1.00 79.62 87 PHE A C 1
ATOM 692 O O . PHE A 1 87 ? -7.922 14.585 35.180 1.00 79.62 87 PHE A O 1
ATOM 699 N N . LEU A 1 88 ? -5.748 14.499 34.632 1.00 82.50 88 LEU A N 1
ATOM 700 C CA . LEU A 1 88 ? -5.433 13.446 35.594 1.00 82.50 88 LEU A CA 1
ATOM 701 C C . LEU A 1 88 ? -5.231 14.029 37.005 1.00 82.50 88 LEU A C 1
ATOM 703 O O . LEU A 1 88 ? -4.431 14.951 37.186 1.00 82.50 88 LEU A O 1
ATOM 707 N N . PRO A 1 89 ? -5.896 13.475 38.035 1.00 87.69 89 PRO A N 1
ATOM 708 C CA . PRO A 1 89 ? -5.628 13.827 39.427 1.00 87.69 89 PRO A CA 1
ATOM 709 C C . PRO A 1 89 ? -4.155 13.614 39.811 1.00 87.69 89 PRO A C 1
ATOM 711 O O . PRO A 1 89 ? -3.581 12.551 39.558 1.00 87.69 89 PRO A O 1
ATOM 714 N N . ARG A 1 90 ? -3.542 14.599 40.474 1.00 88.75 90 ARG A N 1
ATOM 715 C CA . ARG A 1 90 ? -2.170 14.475 40.999 1.00 88.75 90 ARG A CA 1
ATOM 716 C C . ARG A 1 90 ? -2.126 13.543 42.216 1.00 88.75 90 ARG A C 1
ATOM 718 O O . ARG A 1 90 ? -3.107 13.428 42.944 1.00 88.75 90 ARG A O 1
ATOM 725 N N . GLY A 1 91 ? -0.979 12.898 42.440 1.00 87.88 91 GLY A N 1
ATOM 726 C CA . GLY A 1 91 ? -0.731 12.072 43.633 1.00 87.88 91 GLY A CA 1
ATOM 727 C C . GLY A 1 91 ? -1.369 10.679 43.614 1.00 87.88 91 GLY A C 1
ATOM 728 O O . GLY A 1 91 ? -1.419 10.022 44.648 1.00 87.88 91 GLY A O 1
ATOM 729 N N . LYS A 1 92 ? -1.860 10.222 42.457 1.00 90.19 92 LYS A N 1
ATOM 730 C CA . LYS A 1 92 ? -2.350 8.853 42.266 1.00 90.19 92 LYS A CA 1
ATOM 731 C C . LYS A 1 92 ? -1.381 8.047 41.408 1.00 90.19 92 LYS A C 1
ATOM 733 O O . LYS A 1 92 ? -0.734 8.595 40.517 1.00 90.19 92 LYS A O 1
ATOM 738 N N . SER A 1 93 ? -1.327 6.746 41.662 1.00 89.69 93 SER A N 1
ATOM 739 C CA . SER A 1 93 ? -0.644 5.789 40.795 1.00 89.69 93 SER A CA 1
ATOM 740 C C . SER A 1 93 ? -1.563 5.388 39.648 1.00 89.69 93 SER A C 1
ATOM 742 O O . SER A 1 93 ? -2.746 5.120 39.859 1.00 89.69 93 SER A O 1
ATOM 744 N N . TYR A 1 94 ? -1.012 5.330 38.440 1.00 87.50 94 TYR A N 1
ATOM 745 C CA . TYR A 1 94 ? -1.729 4.947 37.227 1.00 87.50 94 TYR A CA 1
ATOM 746 C C . TYR A 1 94 ? -1.017 3.775 36.556 1.00 87.50 94 TYR A C 1
ATOM 748 O O . TYR A 1 94 ? 0.205 3.664 36.629 1.00 87.50 94 TYR A O 1
ATOM 756 N N . VAL A 1 95 ? -1.783 2.919 35.881 1.00 89.00 95 VAL A N 1
ATOM 757 C CA . VAL A 1 95 ? -1.249 1.835 35.049 1.00 89.00 95 VAL A CA 1
ATOM 758 C C . VAL A 1 95 ? -1.377 2.252 33.590 1.00 89.00 95 VAL A C 1
ATOM 760 O O . VAL A 1 95 ? -2.466 2.604 33.140 1.00 89.00 95 VAL A O 1
ATOM 763 N N . LEU A 1 96 ? -0.265 2.223 32.854 1.00 85.94 96 LEU A N 1
ATOM 764 C CA . LEU A 1 96 ? -0.271 2.427 31.409 1.00 85.94 96 LEU A CA 1
ATOM 765 C C . LEU A 1 96 ? -0.549 1.087 30.724 1.00 85.94 96 LEU A C 1
ATOM 767 O O . LEU A 1 96 ? 0.268 0.171 30.785 1.00 85.94 96 LEU A O 1
ATOM 771 N N . SER A 1 97 ? -1.693 0.988 30.058 1.00 85.19 97 SER A N 1
ATOM 772 C CA . SER A 1 97 ? -2.035 -0.150 29.206 1.00 85.19 97 SER A CA 1
ATOM 773 C C . SER A 1 97 ? -2.005 0.292 27.750 1.00 85.19 97 SER A C 1
ATOM 775 O O . SER A 1 97 ? -2.583 1.319 27.400 1.00 85.19 97 SER A O 1
ATOM 777 N N . VAL A 1 98 ? -1.324 -0.481 26.907 1.00 81.44 98 VAL A N 1
ATOM 778 C CA . VAL A 1 98 ? -1.192 -0.204 25.475 1.00 81.44 98 VAL A CA 1
ATOM 779 C C . VAL A 1 98 ? -1.658 -1.433 24.713 1.00 81.44 98 VAL A C 1
ATOM 781 O O . VAL A 1 98 ? -1.166 -2.531 24.957 1.00 81.44 98 VAL A O 1
ATOM 784 N N . ASP A 1 99 ? -2.596 -1.233 23.793 1.00 72.00 99 ASP A N 1
ATOM 785 C CA . ASP A 1 99 ? -3.046 -2.254 22.854 1.00 72.00 99 ASP A CA 1
ATOM 786 C C . ASP A 1 99 ? -3.100 -1.667 21.439 1.00 72.00 99 ASP A C 1
ATOM 788 O O . ASP A 1 99 ? -3.376 -0.479 21.243 1.00 72.00 99 ASP A O 1
ATOM 792 N N . GLY A 1 100 ? -2.786 -2.495 20.449 1.00 67.44 100 GLY A N 1
ATOM 793 C CA . GLY A 1 100 ? -2.690 -2.102 19.051 1.00 67.44 100 GLY A CA 1
ATOM 794 C C . GLY A 1 100 ? -3.897 -2.584 18.260 1.00 67.44 100 GLY A C 1
ATOM 795 O O . GLY A 1 100 ? -4.126 -3.784 18.126 1.00 67.44 100 GLY A O 1
ATOM 796 N N . LYS A 1 101 ? -4.634 -1.662 17.637 1.00 64.06 101 LYS A N 1
ATOM 797 C CA . LYS A 1 101 ? -5.702 -2.016 16.696 1.00 64.06 101 LYS A CA 1
ATOM 798 C C . LYS A 1 101 ? -5.167 -2.014 15.265 1.00 64.06 101 LYS A C 1
ATOM 800 O O . LYS A 1 101 ? -4.654 -1.005 14.793 1.00 64.06 101 LYS A O 1
ATOM 805 N N . LYS A 1 102 ? -5.336 -3.123 14.537 1.00 61.91 102 LYS A N 1
ATOM 806 C CA . LYS A 1 102 ? -5.054 -3.163 13.094 1.00 61.91 102 LYS A CA 1
ATOM 807 C C . LYS A 1 102 ? -6.100 -2.333 12.347 1.00 61.91 102 LYS A C 1
ATOM 809 O O . LYS A 1 102 ? -7.289 -2.639 12.429 1.00 61.91 102 LYS A O 1
ATOM 814 N N . LEU A 1 103 ? -5.657 -1.307 11.623 1.00 58.41 103 LEU A N 1
ATOM 815 C CA . LEU A 1 103 ? -6.526 -0.438 10.826 1.00 58.41 103 LEU A CA 1
ATOM 816 C C . LEU A 1 103 ? -6.437 -0.794 9.335 1.00 58.41 103 LEU A C 1
ATOM 818 O O . LEU A 1 103 ? -5.436 -1.351 8.880 1.00 58.41 103 LEU A O 1
ATOM 822 N N . ALA A 1 104 ? -7.505 -0.510 8.586 1.00 53.72 104 ALA A N 1
ATOM 823 C CA . ALA A 1 104 ? -7.487 -0.612 7.130 1.00 53.72 104 ALA A CA 1
ATOM 824 C C . ALA A 1 104 ? -6.678 0.560 6.540 1.00 53.72 104 ALA A C 1
ATOM 826 O O . ALA A 1 104 ? -6.752 1.665 7.082 1.00 53.72 104 ALA A O 1
ATOM 827 N N . PRO A 1 105 ? -5.906 0.348 5.458 1.00 54.12 105 PRO A N 1
ATOM 828 C CA . PRO A 1 105 ? -5.155 1.424 4.821 1.00 54.12 105 PRO A CA 1
ATOM 829 C C . PRO A 1 105 ? -6.106 2.514 4.315 1.00 54.12 105 PRO A C 1
ATOM 831 O O . PRO A 1 105 ? -7.138 2.223 3.709 1.00 54.12 105 PRO A O 1
ATOM 834 N N . GLY A 1 106 ? -5.755 3.773 4.576 1.00 53.72 106 GLY A N 1
ATOM 835 C CA . GLY A 1 106 ? -6.545 4.918 4.140 1.00 53.72 106 GLY A CA 1
ATOM 836 C C . GLY A 1 106 ? -6.563 5.073 2.619 1.00 53.72 106 GLY A C 1
ATOM 837 O O . GLY A 1 106 ? -5.541 4.898 1.956 1.00 53.72 106 GLY A O 1
ATOM 838 N N . LEU A 1 107 ? -7.724 5.435 2.067 1.00 52.03 107 LEU A N 1
ATOM 839 C CA . LEU A 1 107 ? -7.880 5.735 0.638 1.00 52.03 107 LEU A CA 1
ATOM 840 C C . LEU A 1 107 ? -7.100 6.999 0.231 1.00 52.03 107 LEU A C 1
ATOM 842 O O . LEU A 1 107 ? -6.596 7.081 -0.890 1.00 52.03 107 LEU A O 1
ATOM 846 N N . ASN A 1 108 ? -6.956 7.964 1.149 1.00 55.59 108 ASN A N 1
ATOM 847 C CA . ASN A 1 108 ? -6.431 9.296 0.857 1.00 55.59 108 ASN A CA 1
ATOM 848 C C . ASN A 1 108 ? -5.273 9.637 1.809 1.00 55.59 108 ASN A C 1
ATOM 850 O O . ASN A 1 108 ? -5.307 9.272 2.980 1.00 55.59 108 ASN A O 1
ATOM 854 N N . SER A 1 109 ? -4.304 10.436 1.345 1.00 53.66 109 SER A N 1
ATOM 855 C CA . SER A 1 109 ? -3.152 10.902 2.145 1.00 53.66 109 SER A CA 1
ATOM 856 C C . SER A 1 109 ? -3.508 11.837 3.303 1.00 53.66 109 SER A C 1
ATOM 858 O O . SER A 1 109 ? -2.656 12.136 4.128 1.00 53.66 109 SER A O 1
ATOM 860 N N . LYS A 1 110 ? -4.746 12.336 3.344 1.00 50.62 110 LYS A N 1
ATOM 861 C CA . LYS A 1 110 ? -5.226 13.198 4.426 1.00 50.62 110 LYS A CA 1
ATOM 862 C C . LYS A 1 110 ? -6.198 12.481 5.359 1.00 50.62 110 LYS A C 1
ATOM 864 O O . LYS A 1 110 ? -6.334 12.916 6.490 1.00 50.62 110 LYS A O 1
ATOM 869 N N . HIS A 1 111 ? -6.983 11.525 4.858 1.00 46.38 111 HIS A N 1
ATOM 870 C CA . HIS A 1 111 ? -8.171 10.989 5.534 1.00 46.38 111 HIS A CA 1
ATOM 871 C C . HIS A 1 111 ? -8.349 9.522 5.101 1.00 46.38 111 HIS A C 1
ATOM 873 O O . HIS A 1 111 ? -8.783 9.249 3.979 1.00 46.38 111 HIS A O 1
ATOM 879 N N . GLY A 1 112 ? -7.973 8.578 5.965 1.00 46.59 112 GLY A N 1
ATOM 880 C CA . GLY A 1 112 ? -8.322 7.163 5.826 1.00 46.59 112 GLY A CA 1
ATOM 881 C C . GLY A 1 112 ? -9.644 6.823 6.518 1.00 46.59 112 GLY A C 1
ATOM 882 O O . GLY A 1 112 ? -10.229 7.668 7.190 1.00 46.59 112 GLY A O 1
ATOM 883 N N . ASP A 1 113 ? -10.092 5.567 6.409 1.00 44.72 113 ASP A N 1
ATOM 884 C CA . ASP A 1 113 ? -11.251 5.066 7.174 1.00 44.72 113 ASP A CA 1
ATOM 885 C C . ASP A 1 113 ? -11.038 5.165 8.700 1.00 44.72 113 ASP A C 1
ATOM 887 O O . ASP A 1 113 ? -12.007 5.215 9.460 1.00 44.72 113 ASP A O 1
ATOM 891 N N . GLN A 1 114 ? -9.779 5.241 9.149 1.00 50.56 114 GLN A N 1
ATOM 892 C CA . GLN A 1 114 ? -9.374 5.796 10.440 1.00 50.56 114 GLN A CA 1
ATOM 893 C C . GLN A 1 114 ? -8.062 6.582 10.252 1.00 50.56 114 GLN A C 1
ATOM 895 O O . GLN A 1 114 ? -7.119 6.064 9.657 1.00 50.56 114 GLN A O 1
ATOM 900 N N . ASP A 1 115 ? -8.039 7.827 10.733 1.00 48.62 115 ASP A N 1
ATOM 901 C CA . ASP A 1 115 ? -6.857 8.693 10.854 1.00 48.62 115 ASP A CA 1
ATOM 902 C C . ASP A 1 115 ? -5.816 7.986 11.740 1.00 48.62 115 ASP A C 1
ATOM 904 O O . ASP A 1 115 ? -6.116 7.643 12.888 1.00 48.62 115 ASP A O 1
ATOM 908 N N . LEU A 1 116 ? -4.629 7.691 11.193 1.00 52.62 116 LEU A N 1
ATOM 909 C CA . LEU A 1 116 ? -3.518 7.106 11.957 1.00 52.62 116 LEU A CA 1
ATOM 910 C C . LEU A 1 116 ? -2.717 8.194 12.671 1.00 52.62 116 LEU A C 1
ATOM 912 O O . LEU A 1 116 ? -1.621 7.921 13.167 1.00 52.62 116 LEU A O 1
ATOM 916 N N . PHE A 1 117 ? -3.260 9.411 12.723 1.00 51.28 117 PHE A N 1
ATOM 917 C CA . PHE A 1 117 ? -2.618 10.583 13.265 1.00 51.28 117 PHE A CA 1
ATOM 918 C C . PHE A 1 117 ? -1.231 10.728 12.636 1.00 51.28 117 PHE A C 1
ATOM 920 O O . PHE A 1 117 ? -0.256 10.740 13.351 1.00 51.28 117 PHE A O 1
ATOM 927 N N . GLY A 1 118 ? -1.052 10.730 11.315 1.00 48.75 118 GLY A N 1
ATOM 928 C CA . GLY A 1 118 ? 0.282 10.951 10.725 1.00 48.75 118 GLY A CA 1
ATOM 929 C C . GLY A 1 118 ? 1.247 9.751 10.746 1.00 48.75 118 GLY A C 1
ATOM 930 O O . GLY A 1 118 ? 2.404 9.907 10.352 1.00 48.75 118 GLY A O 1
ATOM 931 N N . HIS A 1 119 ? 0.810 8.565 11.190 1.00 51.19 119 HIS A N 1
ATOM 932 C CA . HIS A 1 119 ? 1.542 7.296 11.027 1.00 51.19 119 HIS A CA 1
ATOM 933 C C . HIS A 1 119 ? 1.144 6.523 9.761 1.00 51.19 119 HIS A C 1
ATOM 935 O O . HIS A 1 119 ? 1.471 5.339 9.631 1.00 51.19 119 HIS A O 1
ATOM 941 N N . GLU A 1 120 ? 0.426 7.150 8.829 1.00 58.41 120 GLU A N 1
ATOM 942 C CA . GLU A 1 120 ? 0.136 6.531 7.543 1.00 58.41 120 GLU A CA 1
ATOM 943 C C . GLU A 1 120 ? 1.436 6.166 6.812 1.00 58.41 120 GLU A C 1
ATOM 945 O O . GLU A 1 120 ? 2.456 6.858 6.902 1.00 58.41 120 GLU A O 1
ATOM 950 N N . ASP A 1 121 ? 1.401 5.059 6.069 1.00 57.72 121 ASP A N 1
ATOM 951 C CA . ASP A 1 121 ? 2.506 4.695 5.190 1.00 57.72 121 ASP A CA 1
ATOM 952 C C . ASP A 1 121 ? 2.770 5.844 4.202 1.00 57.72 121 ASP A C 1
ATOM 954 O O . ASP A 1 121 ? 1.835 6.490 3.718 1.00 57.72 121 ASP A O 1
ATOM 958 N N . ARG A 1 122 ? 4.046 6.122 3.900 1.00 58.50 122 ARG A N 1
ATOM 959 C CA . ARG A 1 122 ? 4.457 7.348 3.178 1.00 58.50 122 ARG A CA 1
ATOM 960 C C . ARG A 1 122 ? 3.814 7.475 1.795 1.00 58.50 122 ARG A C 1
ATOM 962 O O . ARG A 1 122 ? 3.773 8.570 1.237 1.00 58.50 122 ARG A O 1
ATOM 969 N N . ASN A 1 123 ? 3.330 6.367 1.237 1.00 65.62 123 ASN A N 1
ATOM 970 C CA . ASN A 1 123 ? 2.669 6.313 -0.057 1.00 65.62 123 ASN A CA 1
ATOM 971 C C . ASN A 1 123 ? 1.242 5.771 0.097 1.00 65.62 123 ASN A C 1
ATOM 973 O O . ASN A 1 123 ? 1.049 4.621 0.487 1.00 65.62 123 ASN A O 1
ATOM 977 N N . SER A 1 124 ? 0.240 6.575 -0.263 1.00 69.88 124 SER A N 1
ATOM 978 C CA . SER A 1 124 ? -1.142 6.102 -0.360 1.00 69.88 124 SER A CA 1
ATOM 979 C C . SER A 1 124 ? -1.306 5.116 -1.522 1.00 69.88 124 SER A C 1
ATOM 981 O O . SER A 1 124 ? -0.548 5.139 -2.494 1.00 69.88 124 SER A O 1
ATOM 983 N N . LEU A 1 125 ? -2.348 4.278 -1.481 1.00 69.75 125 LEU A N 1
ATOM 984 C CA . LEU A 1 125 ? -2.674 3.388 -2.605 1.00 69.75 125 LEU A CA 1
ATOM 985 C C . LEU A 1 125 ? -2.814 4.174 -3.920 1.00 69.75 125 LEU A C 1
ATOM 987 O O . LEU A 1 125 ? -2.300 3.757 -4.955 1.00 69.75 125 LEU A O 1
ATOM 991 N N . GLN A 1 126 ? -3.444 5.348 -3.854 1.00 75.12 126 GLN A N 1
ATOM 992 C CA . GLN A 1 126 ? -3.625 6.230 -5.002 1.00 75.12 126 GLN A CA 1
ATOM 993 C C . GLN A 1 126 ? -2.292 6.756 -5.558 1.00 75.12 126 GLN A C 1
ATOM 995 O O . GLN A 1 126 ? -2.128 6.846 -6.775 1.00 75.12 126 GLN A O 1
ATOM 1000 N N . SER A 1 127 ? -1.319 7.091 -4.700 1.00 78.69 127 SER A N 1
ATOM 1001 C CA . SER A 1 127 ? -0.007 7.543 -5.174 1.00 78.69 127 SER A CA 1
ATOM 1002 C C . SER A 1 127 ? 0.785 6.403 -5.814 1.00 78.69 127 SER A C 1
ATOM 1004 O O . SER A 1 127 ? 1.445 6.613 -6.832 1.00 78.69 127 SER A O 1
ATOM 1006 N N . LEU A 1 128 ? 0.665 5.185 -5.279 1.00 80.38 128 LEU A N 1
ATOM 1007 C CA . LEU A 1 128 ? 1.287 3.987 -5.845 1.00 80.38 128 LEU A CA 1
ATOM 1008 C C . LEU A 1 128 ? 0.693 3.609 -7.208 1.00 80.38 128 LEU A C 1
ATOM 1010 O O . LEU A 1 128 ? 1.456 3.272 -8.117 1.00 80.38 128 LEU A O 1
ATOM 1014 N N . GLN A 1 129 ? -0.632 3.702 -7.361 1.00 84.19 129 GLN A N 1
ATOM 1015 C CA . GLN A 1 129 ? -1.326 3.499 -8.638 1.00 84.19 129 GLN A CA 1
ATOM 1016 C C . GLN A 1 129 ? -0.873 4.531 -9.669 1.00 84.19 129 GLN A C 1
ATOM 1018 O O . GLN A 1 129 ? -0.351 4.162 -10.715 1.00 84.19 129 GLN A O 1
ATOM 1023 N N . LYS A 1 130 ? -0.919 5.821 -9.317 1.00 88.44 130 LYS A N 1
ATOM 1024 C CA . LYS A 1 130 ? -0.476 6.896 -10.212 1.00 88.44 130 LYS A CA 1
ATOM 1025 C C . LYS A 1 130 ? 0.986 6.736 -10.640 1.00 88.44 130 LYS A C 1
ATOM 1027 O O . LYS A 1 130 ? 1.324 6.985 -11.797 1.00 88.44 130 LYS A O 1
ATOM 1032 N N . ARG A 1 131 ? 1.866 6.313 -9.723 1.00 88.62 131 ARG A N 1
ATOM 1033 C CA . ARG A 1 131 ? 3.274 6.017 -10.038 1.00 88.62 131 ARG A CA 1
ATOM 1034 C C . ARG A 1 131 ? 3.389 4.880 -11.051 1.00 88.62 131 ARG A C 1
ATOM 1036 O O . ARG A 1 131 ? 4.177 4.992 -11.981 1.00 88.62 131 ARG A O 1
ATOM 1043 N N . LEU A 1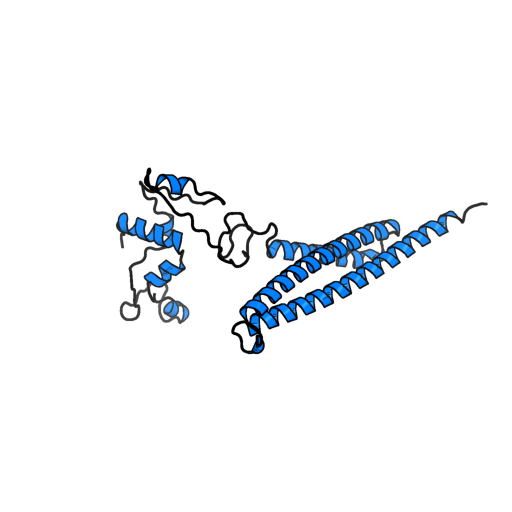 132 ? 2.622 3.804 -10.867 1.00 88.12 132 LEU A N 1
ATOM 1044 C CA . LEU A 1 132 ? 2.595 2.679 -11.802 1.00 88.12 132 LEU A CA 1
ATOM 1045 C C . LEU A 1 132 ? 2.117 3.113 -13.189 1.00 88.12 132 LEU A C 1
ATOM 1047 O O . LEU A 1 132 ? 2.802 2.826 -14.162 1.00 88.12 132 LEU A O 1
ATOM 1051 N N . ASP A 1 133 ? 1.017 3.858 -13.269 1.00 91.75 133 ASP A N 1
ATOM 1052 C CA . ASP A 1 133 ? 0.471 4.329 -14.546 1.00 91.75 133 ASP A CA 1
ATOM 1053 C C . ASP A 1 133 ? 1.481 5.212 -15.290 1.00 91.75 133 ASP A C 1
ATOM 1055 O O . ASP A 1 133 ? 1.711 5.041 -16.483 1.00 91.75 133 ASP A O 1
ATOM 1059 N N . THR A 1 134 ? 2.160 6.105 -14.564 1.00 91.88 134 THR A N 1
ATOM 1060 C CA . THR A 1 134 ? 3.201 6.972 -15.139 1.00 91.88 134 THR A CA 1
ATOM 1061 C C . THR A 1 134 ? 4.395 6.162 -15.657 1.00 91.88 134 THR A C 1
ATOM 1063 O O . THR A 1 134 ? 4.966 6.484 -16.695 1.00 91.88 134 THR A O 1
ATOM 1066 N N . GLU A 1 135 ? 4.806 5.116 -14.936 1.00 90.50 135 GLU A N 1
ATOM 1067 C CA . GLU A 1 135 ? 5.892 4.228 -15.368 1.00 90.50 135 GLU A CA 1
ATOM 1068 C C . GLU A 1 135 ? 5.505 3.403 -16.601 1.00 90.50 135 GLU A C 1
ATOM 1070 O O . GLU A 1 135 ? 6.329 3.257 -17.500 1.00 90.50 135 GLU A O 1
ATOM 1075 N N . ILE A 1 136 ? 4.265 2.911 -16.676 1.00 90.31 136 ILE A N 1
ATOM 1076 C CA . ILE A 1 136 ? 3.750 2.192 -17.850 1.00 90.31 136 ILE A CA 1
ATOM 1077 C C . ILE A 1 136 ? 3.735 3.116 -19.068 1.00 90.31 136 ILE A C 1
ATOM 1079 O O . ILE A 1 136 ? 4.324 2.775 -20.090 1.00 90.31 136 ILE A O 1
ATOM 1083 N N . GLN A 1 137 ? 3.172 4.319 -18.931 1.00 91.75 137 GLN A N 1
ATOM 1084 C CA . GLN A 1 137 ? 3.121 5.309 -20.013 1.00 91.75 137 GLN A CA 1
ATOM 1085 C C . GLN A 1 137 ? 4.512 5.660 -20.552 1.00 91.75 137 GLN A C 1
ATOM 1087 O O . GLN A 1 137 ? 4.689 5.797 -21.759 1.00 91.75 137 GLN A O 1
ATOM 1092 N N . LYS A 1 138 ? 5.517 5.764 -19.675 1.00 88.62 138 LYS A N 1
ATOM 1093 C CA . LYS A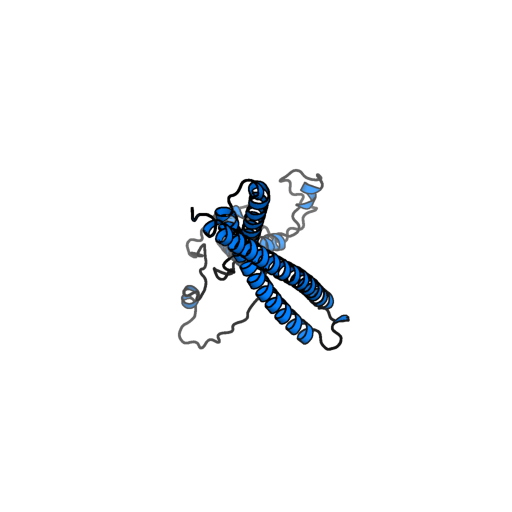 1 138 ? 6.913 5.988 -20.081 1.00 88.62 138 LYS A CA 1
ATOM 1094 C C . LYS A 1 138 ? 7.492 4.837 -20.902 1.00 88.62 138 LYS A C 1
ATOM 1096 O O . LYS A 1 138 ? 8.268 5.068 -21.825 1.00 88.62 138 LYS A O 1
ATOM 1101 N N . VAL A 1 139 ? 7.176 3.595 -20.536 1.00 88.06 139 VAL A N 1
ATOM 1102 C CA . VAL A 1 139 ? 7.638 2.420 -21.287 1.00 88.06 139 VAL A CA 1
ATOM 1103 C C . VAL A 1 139 ? 6.932 2.356 -22.641 1.00 88.06 139 VAL A C 1
ATOM 1105 O O . VAL A 1 139 ? 7.583 2.119 -23.653 1.00 88.06 139 VAL A O 1
ATOM 1108 N N . GLU A 1 140 ? 5.630 2.634 -22.685 1.00 90.12 140 GLU A N 1
ATOM 1109 C CA . GLU A 1 140 ? 4.851 2.680 -23.928 1.00 90.12 140 GLU A CA 1
A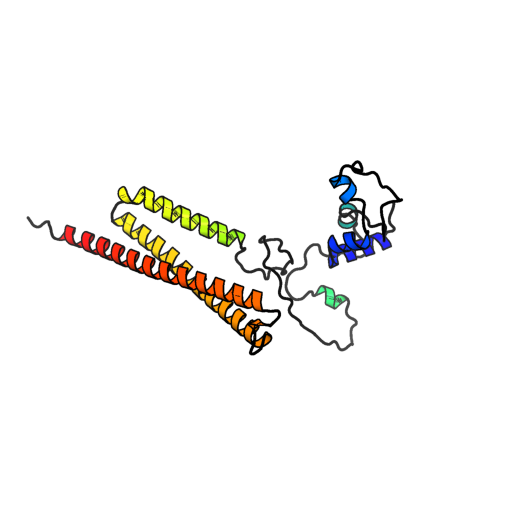TOM 1110 C C . GLU A 1 140 ? 5.343 3.776 -24.882 1.00 90.12 140 GLU A C 1
ATOM 1112 O O . GLU A 1 140 ? 5.543 3.511 -26.068 1.00 90.12 140 GLU A O 1
ATOM 1117 N N . SER A 1 141 ? 5.611 4.987 -24.379 1.00 88.62 141 SER A N 1
ATOM 1118 C CA . SER A 1 141 ? 6.151 6.075 -25.204 1.00 88.62 141 SER A CA 1
ATOM 1119 C C . SER A 1 141 ? 7.514 5.711 -25.789 1.00 88.62 141 SER A C 1
ATOM 1121 O O . SER A 1 141 ? 7.774 5.952 -26.965 1.00 88.62 141 SER A O 1
ATOM 1123 N N . LEU A 1 142 ? 8.361 5.056 -24.995 1.00 87.94 142 LEU A N 1
ATOM 1124 C CA . LEU A 1 142 ? 9.664 4.587 -25.447 1.00 87.94 142 LEU A CA 1
ATOM 1125 C C . LEU A 1 142 ? 9.564 3.532 -26.547 1.00 87.94 142 LEU A C 1
ATOM 1127 O O . LEU A 1 142 ? 10.355 3.570 -27.485 1.00 87.94 142 LEU A O 1
ATOM 1131 N N . ILE A 1 143 ? 8.612 2.602 -26.448 1.00 86.88 143 ILE A N 1
ATOM 1132 C CA . ILE A 1 143 ? 8.383 1.595 -27.492 1.00 86.88 143 ILE A CA 1
ATOM 1133 C C . ILE A 1 143 ? 8.023 2.282 -28.815 1.00 86.88 143 ILE A C 1
ATOM 1135 O O . ILE A 1 143 ? 8.555 1.908 -29.859 1.00 86.88 143 ILE A O 1
ATOM 1139 N N . ASN A 1 144 ? 7.179 3.316 -28.767 1.00 87.94 144 ASN A N 1
ATOM 1140 C CA . ASN A 1 144 ? 6.762 4.060 -29.958 1.00 87.94 144 ASN A CA 1
ATOM 1141 C C . ASN A 1 144 ? 7.916 4.849 -30.593 1.00 87.94 144 ASN A C 1
ATOM 1143 O O . ASN A 1 144 ? 8.056 4.878 -31.814 1.00 87.94 144 ASN A O 1
ATOM 1147 N N . GLU A 1 145 ? 8.766 5.467 -29.774 1.00 88.81 145 GLU A N 1
ATOM 1148 C CA . GLU A 1 145 ? 9.887 6.285 -30.249 1.00 88.81 145 GLU A CA 1
ATOM 1149 C C . GLU A 1 145 ? 11.113 5.445 -30.641 1.00 88.81 145 GLU A C 1
ATOM 1151 O O . GLU A 1 145 ? 11.983 5.926 -31.372 1.00 88.81 145 GLU A O 1
ATOM 1156 N N . TRP A 1 146 ? 11.166 4.173 -30.227 1.00 87.06 146 TRP A N 1
ATOM 1157 C CA . TRP A 1 146 ? 12.345 3.304 -30.285 1.00 87.06 146 TRP A CA 1
ATOM 1158 C C . TRP A 1 146 ? 13.066 3.312 -31.634 1.00 87.06 146 TRP A C 1
ATOM 1160 O O . TRP A 1 146 ? 14.293 3.427 -31.690 1.00 87.06 146 TRP A O 1
ATOM 1170 N N . ILE A 1 147 ? 12.316 3.223 -32.736 1.00 85.94 147 ILE A N 1
ATOM 1171 C CA . ILE A 1 147 ? 12.857 3.136 -34.103 1.00 85.94 147 ILE A CA 1
ATOM 1172 C C . ILE A 1 147 ? 13.610 4.416 -34.487 1.00 85.94 147 ILE A C 1
ATOM 1174 O O . ILE A 1 147 ? 14.641 4.339 -35.153 1.00 85.94 147 ILE A O 1
ATOM 1178 N N . THR A 1 148 ? 13.138 5.569 -34.019 1.00 87.06 148 THR A N 1
ATOM 1179 C CA . THR A 1 148 ? 13.680 6.892 -34.368 1.00 87.06 148 THR A CA 1
ATOM 1180 C C . THR A 1 148 ? 14.864 7.330 -33.504 1.00 87.06 148 THR A C 1
ATOM 1182 O O . THR A 1 148 ? 15.573 8.265 -33.866 1.00 87.06 148 THR A O 1
ATOM 1185 N N . MET A 1 149 ? 15.115 6.648 -32.382 1.00 88.06 149 MET A N 1
ATOM 1186 C CA . MET A 1 149 ? 16.169 7.013 -31.433 1.00 88.06 149 MET A CA 1
ATOM 1187 C C . MET A 1 149 ? 17.570 6.606 -31.901 1.00 88.06 149 MET A C 1
ATOM 1189 O O . MET A 1 149 ? 17.765 5.535 -32.487 1.00 88.06 149 MET A O 1
ATOM 1193 N N . THR A 1 150 ? 18.574 7.418 -31.555 1.00 86.88 150 THR A N 1
ATOM 1194 C CA . THR A 1 150 ? 19.979 7.049 -31.759 1.00 86.88 150 THR A CA 1
ATOM 1195 C C . THR A 1 150 ? 20.398 5.932 -30.798 1.00 86.88 150 THR A C 1
ATOM 1197 O O . THR A 1 150 ? 19.785 5.713 -29.752 1.00 86.88 150 THR A O 1
ATOM 1200 N N . ASN A 1 151 ? 21.486 5.221 -31.110 1.00 83.75 151 ASN A N 1
ATOM 1201 C CA . ASN A 1 151 ? 21.989 4.152 -30.237 1.00 83.75 151 ASN A CA 1
ATOM 1202 C C . ASN A 1 151 ? 22.399 4.650 -28.837 1.00 83.75 151 ASN A C 1
ATOM 1204 O O . ASN A 1 151 ? 22.293 3.891 -27.872 1.00 83.75 151 ASN A O 1
ATOM 1208 N N . ASN A 1 152 ? 22.834 5.908 -28.710 1.00 83.88 152 ASN A N 1
ATOM 1209 C CA . ASN A 1 152 ? 23.162 6.501 -27.412 1.00 83.88 152 ASN A CA 1
ATOM 1210 C C . ASN A 1 152 ? 21.897 6.785 -26.594 1.00 83.88 152 ASN A C 1
ATOM 1212 O O . ASN A 1 152 ? 21.840 6.399 -25.426 1.00 83.88 152 ASN A O 1
ATOM 1216 N N . ASP A 1 153 ? 20.863 7.352 -27.219 1.00 86.69 153 ASP A N 1
ATOM 1217 C CA . ASP A 1 153 ? 19.594 7.637 -26.539 1.00 86.69 153 ASP A CA 1
ATOM 1218 C C . ASP A 1 153 ? 18.894 6.339 -26.121 1.00 86.69 153 ASP A C 1
ATOM 1220 O O . ASP A 1 153 ? 18.421 6.212 -24.991 1.00 86.69 153 ASP A O 1
ATOM 1224 N N . ARG A 1 154 ? 18.901 5.320 -26.995 1.00 87.25 154 ARG A N 1
ATOM 1225 C CA . ARG A 1 154 ? 18.394 3.974 -26.675 1.00 87.25 154 ARG A CA 1
ATOM 1226 C C . ARG A 1 154 ? 19.078 3.406 -25.439 1.00 87.25 154 ARG A C 1
ATOM 1228 O O . ARG A 1 154 ? 18.408 2.900 -24.544 1.00 87.25 154 ARG A O 1
ATOM 1235 N N . LYS A 1 155 ? 20.406 3.514 -25.358 1.00 86.12 155 LYS A N 1
ATOM 1236 C CA . LYS A 1 155 ? 21.182 3.020 -24.216 1.00 86.12 155 LYS A CA 1
ATOM 1237 C C . LYS A 1 155 ? 20.791 3.724 -22.916 1.00 86.12 155 LYS A C 1
ATOM 1239 O O . LYS A 1 155 ? 20.554 3.044 -21.919 1.00 86.12 155 LYS A O 1
ATOM 1244 N N . GLU A 1 156 ? 20.714 5.053 -22.914 1.00 87.25 156 GLU A N 1
ATOM 1245 C CA . GLU A 1 156 ? 20.318 5.822 -21.727 1.00 87.25 156 GLU A CA 1
ATOM 1246 C C . GLU A 1 156 ? 18.916 5.429 -21.254 1.00 87.25 156 GLU A C 1
ATOM 1248 O O . GLU A 1 156 ? 18.693 5.156 -20.070 1.00 87.25 156 GLU A O 1
ATOM 1253 N N . LYS A 1 157 ? 17.977 5.303 -22.191 1.00 89.19 157 LYS A N 1
ATOM 1254 C CA . LYS A 1 157 ? 16.612 4.930 -21.850 1.00 89.19 157 LYS A CA 1
ATOM 1255 C C . LYS A 1 157 ? 16.460 3.486 -21.377 1.00 89.19 157 LYS A C 1
ATOM 1257 O O . LYS A 1 157 ? 15.684 3.235 -20.456 1.00 89.19 157 LYS A O 1
ATOM 1262 N N . LEU A 1 158 ? 17.221 2.538 -21.926 1.00 89.25 158 LEU A N 1
ATOM 1263 C CA . LEU A 1 158 ? 17.239 1.169 -21.402 1.00 89.25 158 LEU A CA 1
ATOM 1264 C C . LEU A 1 158 ? 17.743 1.128 -19.953 1.00 89.25 158 LEU A C 1
ATOM 1266 O O . LEU A 1 158 ? 17.186 0.380 -19.152 1.00 89.25 158 LEU A O 1
ATOM 1270 N N . PHE A 1 159 ? 18.723 1.959 -19.573 1.00 88.62 159 PHE A N 1
ATOM 1271 C CA . PHE A 1 159 ? 19.125 2.078 -18.165 1.00 88.62 159 PHE A CA 1
ATOM 1272 C C . PHE A 1 159 ? 18.000 2.619 -17.275 1.00 88.62 159 PHE A C 1
ATOM 1274 O O . PHE A 1 159 ? 17.829 2.138 -16.150 1.00 88.62 159 PHE A O 1
ATOM 1281 N N . GLU A 1 160 ? 17.204 3.577 -17.761 1.00 88.81 160 GLU A N 1
ATOM 1282 C CA . GLU A 1 160 ? 16.023 4.058 -17.034 1.00 88.81 160 GLU A CA 1
ATOM 1283 C C . GLU A 1 160 ? 15.008 2.922 -16.818 1.00 88.81 160 GLU A C 1
ATOM 1285 O O . GLU A 1 160 ? 14.527 2.739 -15.695 1.00 88.81 160 GLU A O 1
ATOM 1290 N N . ILE A 1 161 ? 14.746 2.101 -17.843 1.00 89.69 161 ILE A N 1
ATOM 1291 C CA . ILE A 1 161 ? 13.852 0.936 -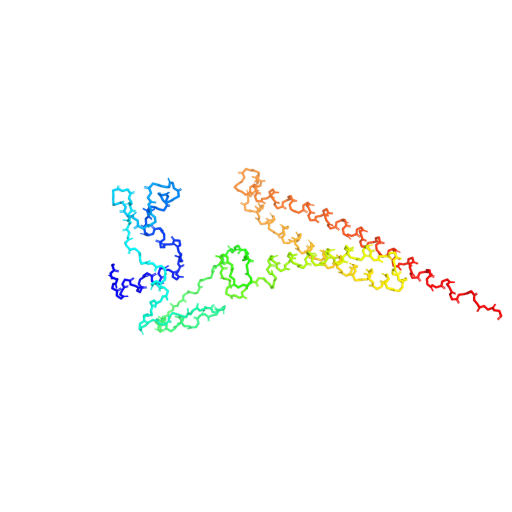17.733 1.00 89.69 161 ILE A CA 1
ATOM 1292 C C . ILE A 1 161 ? 14.410 -0.096 -16.749 1.00 89.69 161 ILE A C 1
ATOM 1294 O O . ILE A 1 161 ? 13.673 -0.550 -15.873 1.00 89.69 161 ILE A O 1
ATOM 1298 N N . VAL A 1 162 ? 15.703 -0.432 -16.823 1.00 90.81 162 VAL A N 1
ATOM 1299 C CA . VAL A 1 162 ? 16.357 -1.337 -15.856 1.00 90.81 162 VAL A CA 1
ATOM 1300 C C . VAL A 1 162 ? 16.155 -0.832 -14.433 1.00 90.81 162 VAL A C 1
ATOM 1302 O O . VAL A 1 162 ? 15.850 -1.620 -13.534 1.00 90.81 162 VAL A O 1
ATOM 1305 N N . ARG A 1 163 ? 16.278 0.481 -14.208 1.00 90.06 163 ARG A N 1
ATOM 1306 C CA . ARG A 1 163 ? 16.041 1.081 -12.892 1.00 90.06 163 ARG A CA 1
ATOM 1307 C C . ARG A 1 163 ? 14.595 0.881 -12.436 1.00 90.06 163 ARG A C 1
ATOM 1309 O O . ARG A 1 163 ? 14.388 0.465 -11.297 1.00 90.06 163 ARG A O 1
ATOM 1316 N N . ILE A 1 164 ? 13.616 1.137 -13.305 1.00 90.44 164 ILE A N 1
ATOM 1317 C CA . ILE A 1 164 ? 12.185 0.942 -13.010 1.00 90.44 164 ILE A CA 1
ATOM 1318 C C . ILE A 1 164 ? 11.910 -0.527 -12.661 1.00 90.44 164 ILE A C 1
ATOM 1320 O O . ILE A 1 164 ? 11.377 -0.822 -11.590 1.00 90.44 164 ILE A O 1
ATOM 1324 N N . VAL A 1 165 ? 12.337 -1.457 -13.516 1.00 90.88 165 VAL A N 1
ATOM 1325 C CA . VAL A 1 165 ? 12.145 -2.902 -13.321 1.00 90.88 165 VAL A CA 1
ATOM 1326 C C . VAL A 1 165 ? 12.813 -3.373 -12.027 1.00 90.88 165 VAL A C 1
ATOM 1328 O O . VAL A 1 165 ? 12.198 -4.091 -11.238 1.00 90.88 165 VAL A O 1
ATOM 1331 N N . SER A 1 166 ? 14.036 -2.918 -11.751 1.00 92.12 166 SER A N 1
ATOM 1332 C CA . SER A 1 166 ? 14.781 -3.280 -10.538 1.00 92.12 166 SER A CA 1
ATOM 1333 C C . SER A 1 166 ? 14.102 -2.778 -9.261 1.00 92.12 166 SER A C 1
ATOM 1335 O O . SER A 1 166 ? 14.017 -3.518 -8.277 1.00 92.12 166 SER A O 1
ATOM 1337 N N . LEU A 1 167 ? 13.563 -1.553 -9.272 1.00 90.38 167 LEU A N 1
ATOM 1338 C CA . LEU A 1 167 ? 12.773 -1.024 -8.157 1.00 90.38 167 LEU A CA 1
ATOM 1339 C C . LEU A 1 167 ? 11.501 -1.850 -7.935 1.00 90.38 167 LEU A C 1
ATOM 1341 O O . LEU A 1 167 ? 11.201 -2.215 -6.802 1.00 90.38 167 LEU A O 1
ATOM 1345 N N . ARG A 1 168 ? 10.798 -2.242 -9.003 1.00 90.19 168 ARG A N 1
ATOM 1346 C CA . ARG A 1 168 ? 9.605 -3.097 -8.888 1.00 90.19 168 ARG A CA 1
ATOM 1347 C C . ARG A 1 168 ? 9.919 -4.496 -8.372 1.00 90.19 168 ARG A C 1
ATOM 1349 O O . ARG A 1 168 ? 9.155 -5.029 -7.570 1.00 90.19 168 ARG A O 1
ATOM 1356 N N . ILE A 1 169 ? 11.057 -5.072 -8.756 1.00 92.38 169 ILE A N 1
ATOM 1357 C CA . ILE A 1 169 ? 11.536 -6.339 -8.189 1.00 92.38 169 ILE A CA 1
ATOM 1358 C C . ILE A 1 169 ? 11.756 -6.203 -6.678 1.00 92.38 169 ILE A C 1
ATOM 1360 O O . ILE A 1 169 ? 11.355 -7.094 -5.926 1.00 92.38 169 ILE A O 1
ATOM 1364 N N . LYS A 1 170 ? 12.368 -5.103 -6.221 1.00 93.00 170 LYS A N 1
ATOM 1365 C CA . LYS A 1 170 ? 12.549 -4.828 -4.788 1.00 93.00 170 LYS A CA 1
ATOM 1366 C C . LYS A 1 170 ? 11.197 -4.738 -4.068 1.00 93.00 170 LYS A C 1
ATOM 1368 O O . LYS A 1 170 ? 10.991 -5.482 -3.111 1.00 93.00 170 LYS A O 1
ATOM 1373 N N . ASP A 1 171 ? 10.282 -3.903 -4.561 1.00 88.75 171 ASP A N 1
ATOM 1374 C CA . ASP A 1 171 ? 8.961 -3.684 -3.952 1.00 88.75 171 ASP A CA 1
ATOM 1375 C C . ASP A 1 171 ? 8.162 -5.000 -3.845 1.00 88.75 171 ASP A C 1
ATOM 1377 O O . ASP A 1 171 ? 7.564 -5.311 -2.815 1.00 88.75 171 ASP A O 1
ATOM 1381 N N . LEU A 1 172 ? 8.192 -5.831 -4.892 1.00 92.31 172 LEU A N 1
ATOM 1382 C CA . LEU A 1 172 ? 7.501 -7.124 -4.900 1.00 92.31 172 LEU A CA 1
ATOM 1383 C C . LEU A 1 172 ? 8.141 -8.153 -3.962 1.00 92.31 172 LEU A C 1
ATOM 1385 O O . LEU A 1 172 ? 7.425 -8.979 -3.395 1.00 92.31 172 LEU A O 1
ATOM 1389 N N . ARG A 1 173 ? 9.466 -8.125 -3.773 1.00 92.81 173 ARG A N 1
ATOM 1390 C CA . ARG A 1 173 ? 10.147 -8.985 -2.788 1.00 92.81 173 ARG A CA 1
ATOM 1391 C C . ARG A 1 173 ? 9.751 -8.619 -1.362 1.00 92.81 173 ARG A C 1
ATOM 1393 O O . ARG A 1 173 ? 9.498 -9.517 -0.563 1.00 92.81 173 ARG A O 1
ATOM 1400 N N . GLU A 1 174 ? 9.664 -7.329 -1.062 1.00 89.62 174 GLU A N 1
ATOM 1401 C CA . GLU A 1 174 ? 9.202 -6.840 0.238 1.00 89.62 174 GLU A CA 1
ATOM 1402 C C . GLU A 1 174 ? 7.742 -7.240 0.488 1.00 89.62 174 GLU A C 1
ATOM 1404 O O . GLU A 1 174 ? 7.424 -7.853 1.510 1.00 89.62 174 GLU A O 1
ATOM 1409 N N . LEU A 1 175 ? 6.864 -7.022 -0.498 1.00 88.81 175 LEU A N 1
ATOM 1410 C CA . LEU A 1 175 ? 5.473 -7.464 -0.421 1.00 88.81 175 LEU A CA 1
ATOM 1411 C C . LEU A 1 175 ? 5.372 -8.980 -0.205 1.00 88.81 175 LEU A C 1
ATOM 1413 O O . LEU A 1 175 ? 4.595 -9.433 0.634 1.00 88.81 175 LEU A O 1
ATOM 1417 N N . PHE A 1 176 ? 6.178 -9.771 -0.915 1.00 92.75 176 PHE A N 1
ATOM 1418 C CA . PHE A 1 176 ? 6.221 -11.222 -0.746 1.00 92.75 176 PHE A CA 1
ATOM 1419 C C . PHE A 1 176 ? 6.598 -11.629 0.686 1.00 92.75 176 PHE A C 1
ATOM 1421 O O . PHE A 1 176 ? 5.971 -12.524 1.257 1.00 92.75 176 PHE A O 1
ATOM 1428 N N . GLN A 1 177 ? 7.595 -10.971 1.285 1.00 91.50 177 GLN A N 1
ATOM 1429 C CA . GLN A 1 177 ? 7.997 -11.224 2.670 1.00 91.50 177 GLN A CA 1
ATOM 1430 C C . GLN A 1 177 ? 6.884 -10.869 3.660 1.00 91.50 177 GLN A C 1
ATOM 1432 O O . GLN A 1 177 ? 6.584 -11.674 4.545 1.00 91.50 177 GLN A O 1
ATOM 1437 N N . ASN A 1 178 ? 6.217 -9.731 3.463 1.00 87.06 178 ASN A N 1
ATOM 1438 C CA . ASN A 1 178 ? 5.097 -9.299 4.300 1.00 87.06 178 ASN A CA 1
ATOM 1439 C C . ASN A 1 178 ? 3.919 -10.283 4.235 1.00 87.06 178 ASN A C 1
ATOM 1441 O O . ASN A 1 178 ? 3.357 -10.653 5.269 1.00 87.06 178 ASN A O 1
ATOM 1445 N N . GLN A 1 179 ? 3.584 -10.778 3.038 1.00 90.31 179 GLN A N 1
ATOM 1446 C CA . GLN A 1 179 ? 2.547 -11.802 2.869 1.00 90.31 179 GLN A CA 1
ATOM 1447 C C . GLN A 1 179 ? 2.945 -13.133 3.513 1.00 90.31 179 GLN A C 1
ATOM 1449 O O . GLN A 1 179 ? 2.128 -13.761 4.181 1.00 90.31 179 GLN A O 1
ATOM 1454 N N . ASN A 1 180 ? 4.209 -13.541 3.391 1.00 91.56 180 ASN A N 1
ATOM 1455 C CA . ASN A 1 180 ? 4.706 -14.758 4.030 1.00 91.56 180 ASN A CA 1
ATOM 1456 C C . ASN A 1 180 ? 4.653 -14.661 5.566 1.00 91.56 180 ASN A C 1
ATOM 1458 O O . ASN A 1 180 ? 4.286 -15.620 6.244 1.00 91.56 180 ASN A O 1
ATOM 1462 N N . PHE A 1 181 ? 4.976 -13.493 6.128 1.00 89.19 181 PHE A N 1
ATOM 1463 C CA . PHE A 1 181 ? 4.836 -13.237 7.560 1.00 89.19 181 PHE A CA 1
ATOM 1464 C C . PHE A 1 181 ? 3.371 -13.334 8.010 1.00 89.19 181 PHE A C 1
ATOM 1466 O O . PHE A 1 181 ? 3.066 -14.032 8.980 1.00 89.19 181 PHE A O 1
ATOM 1473 N N . ALA A 1 182 ? 2.454 -12.696 7.276 1.00 85.50 182 ALA A N 1
ATOM 1474 C CA . ALA A 1 182 ? 1.022 -12.776 7.551 1.00 85.50 182 ALA A CA 1
ATOM 1475 C C . ALA A 1 182 ? 0.502 -14.220 7.468 1.00 85.50 182 ALA A C 1
ATOM 1477 O O . ALA A 1 182 ? -0.207 -14.669 8.366 1.00 85.50 182 ALA A O 1
ATOM 1478 N N . LEU A 1 183 ? 0.907 -14.966 6.439 1.00 91.94 183 LEU A N 1
ATOM 1479 C CA . LEU A 1 183 ? 0.527 -16.362 6.239 1.00 91.94 183 LEU A CA 1
ATOM 1480 C C . LEU A 1 183 ? 0.964 -17.245 7.415 1.00 91.94 183 LEU A C 1
ATOM 1482 O O . LEU A 1 183 ? 0.156 -18.000 7.950 1.00 91.94 183 LEU A O 1
ATOM 1486 N N . LYS A 1 184 ? 2.218 -17.109 7.870 1.00 91.94 184 LYS A N 1
ATOM 1487 C CA . LYS A 1 184 ? 2.733 -17.832 9.047 1.00 91.94 184 LYS A CA 1
ATOM 1488 C C . LYS A 1 184 ? 1.926 -17.531 10.307 1.00 91.94 184 LYS A C 1
ATOM 1490 O O . LYS A 1 184 ? 1.650 -18.442 11.085 1.00 91.94 184 LYS A O 1
ATOM 1495 N N . LYS A 1 185 ? 1.532 -16.269 10.504 1.00 90.19 185 LYS A N 1
ATOM 1496 C CA . LYS A 1 185 ? 0.678 -15.874 11.629 1.00 90.19 185 LYS A CA 1
ATOM 1497 C C . LYS A 1 185 ? -0.694 -16.546 11.546 1.00 90.19 185 LYS A C 1
ATOM 1499 O O . LYS A 1 185 ? -1.126 -17.136 12.529 1.00 90.19 185 LYS A O 1
ATOM 1504 N N . PHE A 1 186 ? -1.341 -16.513 10.381 1.00 89.31 186 PHE A N 1
ATOM 1505 C CA . PHE A 1 186 ? -2.645 -17.153 10.203 1.00 89.31 186 PHE A CA 1
ATOM 1506 C C . PHE A 1 186 ? -2.586 -18.671 10.359 1.00 89.31 186 PHE A C 1
ATOM 1508 O O . PHE A 1 186 ? -3.481 -19.226 10.982 1.00 89.31 186 PHE A O 1
ATOM 1515 N N . TYR A 1 187 ? -1.530 -19.340 9.889 1.00 91.75 187 TYR A N 1
ATOM 1516 C CA . TYR A 1 187 ? -1.351 -20.769 10.158 1.00 91.75 187 TYR A CA 1
ATOM 1517 C C . TYR A 1 187 ? -1.224 -21.070 11.648 1.00 91.75 187 TYR A C 1
ATOM 1519 O O . TYR A 1 187 ? -1.869 -21.989 12.143 1.00 91.75 187 TYR A O 1
ATOM 1527 N N . LYS A 1 188 ? -0.449 -20.263 12.380 1.00 91.56 188 LYS A N 1
ATOM 1528 C CA . LYS A 1 188 ? -0.312 -20.419 13.831 1.00 91.56 188 LYS A CA 1
ATOM 1529 C C . LYS A 1 188 ? -1.648 -20.237 14.564 1.00 91.56 188 LYS A C 1
ATOM 1531 O O . LYS A 1 188 ? -1.895 -20.940 15.534 1.00 91.56 188 LYS A O 1
ATOM 1536 N N . GLU A 1 189 ? -2.494 -19.311 14.113 1.00 89.00 189 GLU A N 1
ATOM 1537 C CA . GLU A 1 189 ? -3.827 -19.079 14.693 1.00 89.00 189 GLU A CA 1
ATOM 1538 C C . GLU A 1 189 ? -4.882 -20.107 14.249 1.00 89.00 189 GLU A C 1
ATOM 1540 O O . GLU A 1 189 ? -5.853 -20.329 14.966 1.00 89.00 189 GLU A O 1
ATOM 1545 N N . ALA A 1 190 ? -4.721 -20.711 13.071 1.00 88.62 190 ALA A N 1
ATOM 1546 C CA . ALA A 1 190 ? -5.671 -21.663 12.501 1.00 88.62 190 ALA A CA 1
ATOM 1547 C C . ALA A 1 190 ? -5.483 -23.105 13.006 1.00 88.62 190 ALA A C 1
ATOM 1549 O O . ALA A 1 190 ? -6.441 -23.872 12.972 1.00 88.62 190 ALA A O 1
ATOM 1550 N N . GLY A 1 191 ? -4.283 -23.461 13.482 1.00 86.69 191 GLY A N 1
ATOM 1551 C CA . GLY A 1 191 ? -3.948 -24.822 13.918 1.00 86.69 191 GLY A CA 1
ATOM 1552 C C . GLY A 1 191 ? -3.587 -25.761 12.758 1.00 86.69 191 GLY A C 1
ATOM 1553 O O . GLY A 1 191 ? -3.386 -25.318 11.627 1.00 86.69 191 GLY A O 1
ATOM 1554 N N . GLU A 1 192 ? -3.473 -27.063 13.046 1.00 85.88 192 GLU A N 1
ATOM 1555 C CA . GLU A 1 192 ? -3.033 -28.072 12.065 1.00 85.88 192 GLU A CA 1
ATOM 1556 C C . GLU A 1 192 ? -4.002 -28.213 10.882 1.00 85.88 192 GLU A C 1
ATOM 1558 O O . GLU A 1 192 ? -3.570 -28.222 9.727 1.00 85.88 192 GLU A O 1
ATOM 1563 N N . ASP A 1 193 ? -5.312 -28.232 11.146 1.00 88.88 193 ASP A N 1
ATOM 1564 C CA . ASP A 1 193 ? -6.340 -28.284 10.104 1.00 88.88 193 ASP A CA 1
A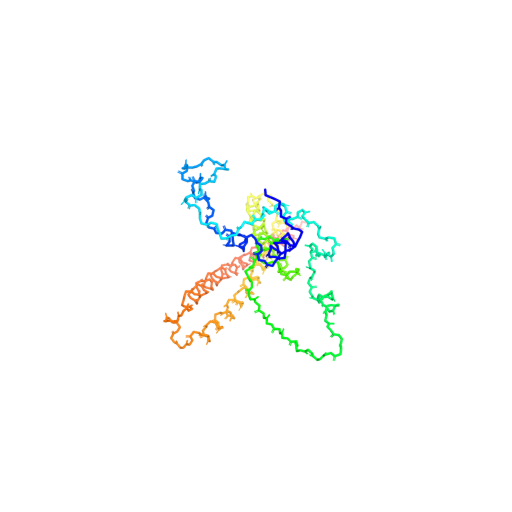TOM 1565 C C . ASP A 1 193 ? -6.885 -26.891 9.762 1.00 88.88 193 ASP A C 1
ATOM 1567 O O . ASP A 1 193 ? -8.042 -26.535 9.987 1.00 88.88 193 ASP A O 1
ATOM 1571 N N . TRP A 1 194 ? -6.024 -26.057 9.180 1.00 88.88 194 TRP A N 1
ATOM 1572 C CA . TRP A 1 194 ? -6.398 -24.691 8.813 1.00 88.88 194 TRP A CA 1
ATOM 1573 C C . TRP A 1 194 ? -7.549 -24.611 7.797 1.00 88.88 194 TRP A C 1
ATOM 1575 O O . TRP A 1 194 ? -8.183 -23.556 7.682 1.00 88.88 194 TRP A O 1
ATOM 1585 N N . ARG A 1 195 ? -7.829 -25.698 7.062 1.00 89.12 195 ARG A N 1
ATOM 1586 C CA . ARG A 1 195 ? -8.875 -25.758 6.030 1.00 89.12 195 ARG A CA 1
ATOM 1587 C C . ARG A 1 195 ? -10.284 -25.709 6.611 1.00 89.12 195 ARG A C 1
ATOM 1589 O O . ARG A 1 195 ? -11.188 -25.218 5.944 1.00 89.12 195 ARG A O 1
ATOM 1596 N N . THR A 1 196 ? -10.459 -26.165 7.845 1.00 89.69 196 THR A N 1
ATOM 1597 C CA . THR A 1 196 ? -11.730 -26.085 8.578 1.00 89.69 196 THR A CA 1
ATOM 1598 C C . THR A 1 196 ? -11.803 -24.853 9.486 1.00 89.69 196 THR A C 1
ATOM 1600 O O . THR A 1 196 ? -12.850 -24.549 10.056 1.00 89.69 196 THR A O 1
ATOM 1603 N N . SER A 1 197 ? -10.713 -24.085 9.588 1.00 89.19 197 SER A N 1
ATOM 1604 C CA . SER A 1 197 ? -10.655 -22.883 10.418 1.00 89.19 197 SER A CA 1
ATOM 1605 C C . SER A 1 197 ? -11.442 -21.706 9.826 1.00 89.19 197 SER A C 1
ATOM 1607 O O . SER A 1 197 ? -11.573 -21.541 8.610 1.00 89.19 197 SER A O 1
ATOM 1609 N N . ARG A 1 198 ? -11.834 -20.768 10.698 1.00 87.81 198 ARG A N 1
ATOM 1610 C CA . ARG A 1 198 ? -12.410 -19.468 10.298 1.00 87.81 198 ARG A CA 1
ATOM 1611 C C . ARG A 1 198 ? -11.501 -18.629 9.387 1.00 87.81 198 ARG A C 1
ATOM 1613 O O . ARG A 1 198 ? -11.957 -17.655 8.796 1.00 87.81 198 ARG A O 1
ATOM 1620 N N . TYR A 1 199 ? -10.215 -18.974 9.294 1.00 87.88 199 TYR A N 1
ATOM 1621 C CA . TYR A 1 199 ? -9.212 -18.246 8.523 1.00 87.88 199 TYR A CA 1
ATOM 1622 C C . TYR A 1 199 ? -8.984 -18.817 7.120 1.00 87.88 199 TYR A C 1
ATOM 1624 O O . TYR A 1 199 ? -8.152 -18.273 6.392 1.00 87.88 199 TYR A O 1
ATOM 1632 N N . VAL A 1 200 ? -9.710 -19.865 6.704 1.00 90.00 200 VAL A N 1
ATOM 1633 C CA . VAL A 1 200 ? -9.466 -20.556 5.424 1.00 90.00 200 VAL A CA 1
ATOM 1634 C C . VAL A 1 200 ? -9.457 -19.606 4.221 1.00 90.00 200 VAL A C 1
ATOM 1636 O O . VAL A 1 200 ? -8.567 -19.687 3.372 1.00 90.00 200 VAL A O 1
ATOM 1639 N N . TYR A 1 201 ? -10.382 -18.642 4.181 1.00 88.88 201 TYR A N 1
ATOM 1640 C CA . TYR A 1 201 ? -10.471 -17.657 3.102 1.00 88.88 201 TYR A CA 1
ATOM 1641 C C . TYR A 1 201 ? -9.301 -16.670 3.113 1.00 88.88 201 TYR A C 1
ATOM 1643 O O . TYR A 1 201 ? -8.769 -16.334 2.056 1.00 88.88 201 TYR A O 1
ATOM 1651 N N . ALA A 1 202 ? -8.861 -16.237 4.298 1.00 85.69 202 ALA A N 1
ATOM 1652 C CA . ALA A 1 202 ? -7.712 -15.348 4.433 1.00 85.69 202 ALA A CA 1
ATOM 1653 C C . ALA A 1 202 ? -6.421 -16.052 3.992 1.00 85.69 202 ALA A C 1
ATOM 1655 O O . ALA A 1 202 ? -5.660 -15.500 3.201 1.00 85.69 202 ALA A O 1
ATOM 1656 N N . ILE A 1 203 ? -6.212 -17.292 4.442 1.00 90.19 203 ILE A N 1
ATOM 1657 C CA . ILE A 1 203 ? -5.052 -18.112 4.075 1.00 90.19 203 ILE A CA 1
ATOM 1658 C C . ILE A 1 203 ? -5.033 -18.363 2.564 1.00 90.19 203 ILE A C 1
ATOM 1660 O O . ILE A 1 203 ? -4.021 -18.097 1.918 1.00 90.19 203 ILE A O 1
ATOM 1664 N N . SER A 1 204 ? -6.157 -18.795 1.987 1.00 91.00 204 SER A N 1
ATOM 1665 C CA . SER A 1 204 ? -6.266 -19.072 0.547 1.00 91.00 204 SER A CA 1
ATOM 1666 C C . SER A 1 204 ? -6.023 -17.818 -0.299 1.00 91.00 204 SER A C 1
ATOM 1668 O O . SER A 1 204 ? -5.304 -17.869 -1.296 1.00 91.00 204 SER A O 1
ATOM 1670 N N . SER A 1 205 ? -6.565 -16.672 0.126 1.00 89.50 205 SER A N 1
ATOM 1671 C CA . SER A 1 205 ? -6.340 -15.385 -0.538 1.00 89.50 205 SER A CA 1
ATOM 1672 C C . SER A 1 205 ? -4.862 -14.989 -0.514 1.00 89.50 205 SER A C 1
ATOM 1674 O O . SER A 1 205 ? -4.291 -14.685 -1.560 1.00 89.50 205 SER A O 1
ATOM 1676 N N . ILE A 1 206 ? -4.200 -15.085 0.646 1.00 91.19 206 ILE A N 1
ATOM 1677 C CA . ILE A 1 206 ? -2.767 -14.781 0.775 1.00 91.19 206 ILE A CA 1
ATOM 1678 C C . ILE A 1 206 ? -1.928 -15.720 -0.101 1.00 91.19 206 ILE A C 1
ATOM 1680 O O . ILE A 1 206 ? -1.018 -15.260 -0.789 1.00 91.19 206 ILE A O 1
ATOM 1684 N N . GLN A 1 207 ? -2.245 -17.017 -0.136 1.00 93.06 207 GLN A N 1
ATOM 1685 C CA . GLN A 1 207 ? -1.554 -17.983 -0.997 1.00 93.06 207 GLN A CA 1
ATOM 1686 C C . GLN A 1 207 ? -1.689 -17.641 -2.488 1.00 93.06 207 GLN A C 1
ATOM 1688 O O . GLN A 1 207 ? -0.687 -17.648 -3.209 1.00 93.06 207 GLN A O 1
ATOM 1693 N N . ALA A 1 208 ? -2.898 -17.302 -2.947 1.00 94.00 208 ALA A N 1
ATOM 1694 C CA . ALA A 1 208 ? -3.138 -16.892 -4.329 1.00 94.00 208 ALA A CA 1
ATOM 1695 C C . ALA A 1 208 ? -2.348 -15.620 -4.683 1.00 94.00 208 ALA A C 1
ATOM 1697 O O . ALA A 1 208 ? -1.687 -15.555 -5.721 1.00 94.00 208 ALA A O 1
ATOM 1698 N N . LEU A 1 209 ? -2.339 -14.640 -3.780 1.00 91.94 209 LEU A N 1
ATOM 1699 C CA . LEU A 1 209 ? -1.608 -13.383 -3.944 1.00 91.94 209 LEU A CA 1
ATOM 1700 C C . LEU A 1 209 ? -0.090 -13.622 -3.992 1.00 91.94 209 LEU A C 1
ATOM 1702 O O . LEU A 1 209 ? 0.608 -13.089 -4.854 1.00 91.94 209 LEU A O 1
ATOM 1706 N N . MET A 1 210 ? 0.433 -14.499 -3.133 1.00 94.06 210 MET A N 1
ATOM 1707 C CA . MET A 1 210 ? 1.839 -14.917 -3.163 1.00 94.06 210 MET A CA 1
ATOM 1708 C C . MET A 1 210 ? 2.217 -15.610 -4.477 1.00 94.06 210 MET A C 1
ATOM 1710 O O . MET A 1 210 ? 3.320 -15.392 -4.984 1.00 94.06 210 MET A O 1
ATOM 1714 N N . PHE A 1 211 ? 1.328 -16.433 -5.041 1.00 95.81 211 PHE A N 1
ATOM 1715 C CA . PHE A 1 211 ? 1.546 -17.057 -6.346 1.00 95.81 211 PHE A CA 1
ATOM 1716 C C . PHE A 1 211 ? 1.626 -16.010 -7.465 1.00 95.81 211 PHE A C 1
ATOM 1718 O O . PHE A 1 211 ? 2.564 -16.034 -8.266 1.00 95.81 211 PHE A O 1
ATOM 1725 N N . GLN A 1 212 ? 0.707 -15.041 -7.475 1.00 94.44 212 GLN A N 1
ATOM 1726 C CA . GLN A 1 212 ? 0.723 -13.931 -8.431 1.00 94.44 212 GLN A CA 1
ATOM 1727 C C . GLN A 1 212 ? 2.019 -13.116 -8.328 1.00 94.44 212 GLN A C 1
ATOM 1729 O O . GLN A 1 212 ? 2.676 -12.884 -9.344 1.00 94.44 212 GLN A O 1
ATOM 1734 N N . ILE A 1 213 ? 2.443 -12.760 -7.110 1.00 94.06 213 ILE A N 1
ATOM 1735 C CA . ILE A 1 213 ? 3.698 -12.029 -6.878 1.00 94.06 213 ILE A CA 1
ATOM 1736 C C . ILE A 1 213 ? 4.896 -12.808 -7.432 1.00 94.06 213 ILE A C 1
ATOM 1738 O O . ILE A 1 213 ? 5.723 -12.231 -8.137 1.00 94.06 213 ILE A O 1
ATOM 1742 N N . LYS A 1 214 ? 4.989 -14.120 -7.169 1.00 94.38 214 LYS A N 1
ATOM 1743 C CA . LYS A 1 214 ? 6.070 -14.967 -7.708 1.00 94.38 214 LYS A CA 1
ATOM 1744 C C . LYS A 1 214 ? 6.087 -14.980 -9.235 1.00 94.38 214 LYS A C 1
ATOM 1746 O O . LYS A 1 214 ? 7.159 -14.871 -9.827 1.00 94.38 214 LYS A O 1
ATOM 1751 N N . SER A 1 215 ? 4.919 -15.100 -9.862 1.00 95.81 215 SER A N 1
ATOM 1752 C CA . SER A 1 215 ? 4.795 -15.091 -11.322 1.00 95.81 215 SER A CA 1
ATOM 1753 C C . SER A 1 215 ? 5.287 -13.769 -11.919 1.00 95.81 215 SER A C 1
ATOM 1755 O O . SER A 1 215 ? 6.074 -13.771 -12.865 1.00 95.81 215 SER A O 1
ATOM 1757 N N . VAL A 1 216 ? 4.880 -12.635 -11.340 1.00 94.19 216 VAL A N 1
ATOM 1758 C CA . VAL A 1 216 ? 5.324 -11.308 -11.794 1.00 94.19 216 VAL A CA 1
ATOM 1759 C C . VAL A 1 216 ? 6.823 -11.117 -11.559 1.00 94.19 216 VAL A C 1
ATOM 1761 O O . VAL A 1 216 ? 7.525 -10.676 -12.463 1.00 94.19 216 VAL A O 1
ATOM 1764 N N . LEU A 1 217 ? 7.341 -11.505 -10.390 1.00 94.19 217 LEU A N 1
ATOM 1765 C CA . LEU A 1 217 ? 8.773 -11.439 -10.083 1.00 94.19 217 LEU A CA 1
ATOM 1766 C C . LEU A 1 217 ? 9.618 -12.215 -11.093 1.00 94.19 217 LEU A C 1
ATOM 1768 O O . LEU A 1 217 ? 10.639 -11.703 -11.547 1.00 94.19 217 LEU A O 1
ATOM 1772 N N . LYS A 1 218 ? 9.191 -13.431 -11.455 1.00 94.94 218 LYS A N 1
ATOM 1773 C CA . LYS A 1 218 ? 9.878 -14.246 -12.461 1.00 94.94 218 LYS A CA 1
ATOM 1774 C C . LYS A 1 218 ? 9.945 -13.513 -13.803 1.00 94.94 218 LYS A C 1
ATOM 1776 O O . LYS A 1 218 ? 11.035 -13.353 -14.340 1.00 94.94 218 LYS A O 1
ATOM 1781 N N . ARG A 1 219 ? 8.807 -13.000 -14.283 1.00 95.00 219 ARG A N 1
ATOM 1782 C CA . ARG A 1 219 ? 8.736 -12.247 -15.546 1.00 95.00 219 ARG A CA 1
ATOM 1783 C C . ARG A 1 219 ? 9.624 -11.008 -15.523 1.00 95.00 219 ARG A C 1
ATOM 1785 O O . ARG A 1 219 ? 10.372 -10.788 -16.461 1.00 95.00 219 ARG A O 1
ATOM 1792 N N . LEU A 1 220 ? 9.598 -10.230 -14.441 1.00 92.69 220 LEU A N 1
ATOM 1793 C CA . LEU A 1 220 ? 10.430 -9.029 -14.329 1.00 92.69 220 LEU A CA 1
ATOM 1794 C C . LEU A 1 220 ? 11.926 -9.353 -14.322 1.00 92.69 220 LEU A C 1
ATOM 1796 O O . LEU A 1 220 ? 12.699 -8.614 -14.920 1.00 92.69 220 LEU A O 1
ATOM 1800 N N . LEU A 1 221 ? 12.343 -10.444 -13.674 1.00 92.25 221 LEU A N 1
ATOM 1801 C CA . LEU A 1 221 ? 13.741 -10.889 -13.702 1.00 92.25 221 LEU A CA 1
ATOM 1802 C C . LEU A 1 221 ? 14.170 -11.305 -15.114 1.00 92.25 221 LEU A C 1
ATOM 1804 O O . LEU A 1 221 ? 15.249 -10.919 -15.557 1.00 92.25 221 LEU A O 1
ATOM 1808 N N . GLU A 1 222 ? 13.318 -12.043 -15.827 1.00 93.56 222 GLU A N 1
ATOM 1809 C CA . GLU A 1 222 ? 13.545 -12.419 -17.227 1.00 93.56 222 GLU A CA 1
ATOM 1810 C C . GLU A 1 222 ? 13.648 -11.178 -18.124 1.00 93.56 222 GLU A C 1
ATOM 1812 O O . GLU A 1 222 ? 14.620 -11.038 -18.864 1.00 93.56 222 GLU A O 1
ATOM 1817 N N . THR A 1 223 ? 12.715 -10.230 -17.994 1.00 90.00 223 THR A N 1
ATOM 1818 C CA . THR A 1 223 ? 12.741 -8.954 -18.722 1.00 90.00 223 THR A CA 1
ATOM 1819 C C . THR A 1 223 ? 14.004 -8.152 -18.420 1.00 90.00 223 THR A C 1
ATOM 1821 O O . THR A 1 223 ? 14.632 -7.636 -19.340 1.00 90.00 223 THR A O 1
ATOM 1824 N N . ASN A 1 224 ? 14.423 -8.071 -17.154 1.00 90.81 224 ASN A N 1
ATOM 1825 C CA . ASN A 1 224 ? 15.633 -7.341 -16.780 1.00 90.81 224 ASN A CA 1
ATOM 1826 C C . ASN A 1 224 ? 16.874 -7.949 -17.455 1.00 90.81 224 ASN A C 1
ATOM 1828 O O . ASN A 1 224 ? 17.696 -7.222 -18.006 1.00 90.81 224 ASN A O 1
ATOM 1832 N N . ASN A 1 225 ? 16.974 -9.283 -17.482 1.00 89.69 225 ASN A N 1
ATOM 1833 C CA . ASN A 1 225 ? 18.061 -9.987 -18.165 1.00 89.69 225 ASN A CA 1
ATOM 1834 C C . ASN A 1 225 ? 18.054 -9.735 -19.681 1.00 89.69 225 ASN A C 1
ATOM 1836 O O . ASN A 1 225 ? 19.110 -9.498 -20.264 1.00 89.69 225 ASN A O 1
ATOM 1840 N N . MET A 1 226 ? 16.876 -9.742 -20.315 1.00 90.25 226 MET A N 1
ATOM 1841 C CA . MET A 1 226 ? 16.743 -9.415 -21.740 1.00 90.25 226 MET A CA 1
ATOM 1842 C C . MET A 1 226 ? 17.222 -7.990 -22.035 1.00 90.25 226 MET A C 1
ATOM 1844 O O . MET A 1 226 ? 17.999 -7.785 -22.965 1.00 90.25 226 MET A O 1
ATOM 1848 N N . ILE A 1 227 ? 16.837 -7.016 -21.205 1.00 88.50 227 ILE A N 1
ATOM 1849 C CA . ILE A 1 227 ? 17.270 -5.624 -21.373 1.00 88.50 227 ILE A CA 1
ATOM 1850 C C . ILE A 1 227 ? 18.791 -5.490 -21.202 1.00 88.50 227 ILE A C 1
ATOM 1852 O O . ILE A 1 227 ? 19.437 -4.792 -21.981 1.00 88.50 227 ILE A O 1
ATOM 1856 N N . PHE A 1 228 ? 19.394 -6.176 -20.227 1.00 87.50 228 PHE A N 1
ATOM 1857 C CA . PHE A 1 228 ? 20.851 -6.164 -20.054 1.00 87.50 228 PHE A CA 1
ATOM 1858 C C . PHE A 1 228 ? 21.605 -6.724 -21.266 1.00 87.50 228 PHE A C 1
ATOM 1860 O O . PHE A 1 228 ? 22.651 -6.183 -21.644 1.00 87.50 228 PHE A O 1
ATOM 1867 N N . ASN A 1 229 ? 21.074 -7.775 -21.893 1.00 88.12 229 ASN A N 1
ATOM 1868 C CA . ASN A 1 229 ? 21.642 -8.327 -23.121 1.00 88.12 229 ASN A CA 1
ATOM 1869 C C . ASN A 1 229 ? 21.594 -7.301 -24.263 1.00 88.12 229 ASN A C 1
ATOM 1871 O O . ASN A 1 229 ? 22.616 -7.066 -24.907 1.00 88.12 229 ASN A O 1
ATOM 1875 N N . GLU A 1 230 ? 20.463 -6.617 -24.449 1.00 86.88 230 GLU A N 1
ATOM 1876 C CA . GLU A 1 230 ? 20.323 -5.556 -25.459 1.00 86.88 230 GLU A CA 1
ATOM 1877 C C . GLU A 1 230 ? 21.274 -4.377 -25.217 1.00 86.88 230 GLU A C 1
ATOM 1879 O O . GLU A 1 230 ? 21.950 -3.909 -26.137 1.00 86.88 230 GLU A O 1
ATOM 1884 N N . ILE A 1 231 ? 21.424 -3.934 -23.962 1.00 86.75 231 ILE A N 1
ATOM 1885 C CA . ILE A 1 231 ? 22.403 -2.895 -23.603 1.00 86.75 231 ILE A CA 1
ATOM 1886 C C . ILE A 1 231 ? 23.819 -3.334 -23.994 1.00 86.75 231 ILE A C 1
ATOM 1888 O O . ILE A 1 231 ? 24.609 -2.526 -24.490 1.00 86.75 231 ILE A O 1
ATOM 1892 N N . THR A 1 232 ? 24.151 -4.611 -23.791 1.00 85.50 232 THR A N 1
ATOM 1893 C CA . THR A 1 232 ? 25.472 -5.158 -24.121 1.00 85.50 232 THR A CA 1
ATOM 1894 C C . THR A 1 232 ? 25.706 -5.187 -25.631 1.00 85.50 232 THR A C 1
ATOM 1896 O O . THR A 1 232 ? 26.772 -4.756 -26.073 1.00 85.50 232 THR A O 1
ATOM 1899 N N . ILE A 1 233 ? 24.711 -5.594 -26.426 1.00 85.94 233 ILE A N 1
ATOM 1900 C CA . ILE A 1 233 ? 24.761 -5.557 -27.899 1.00 85.94 233 ILE A CA 1
ATOM 1901 C C . ILE A 1 233 ? 24.997 -4.122 -28.393 1.00 85.94 233 ILE A C 1
ATOM 1903 O O . ILE A 1 233 ? 25.917 -3.877 -29.177 1.00 85.94 233 ILE A O 1
ATOM 1907 N N . LEU A 1 234 ? 24.244 -3.149 -27.871 1.00 83.00 234 LEU A N 1
ATOM 1908 C CA . LEU A 1 234 ? 24.402 -1.728 -28.212 1.00 83.00 234 LEU A CA 1
ATOM 1909 C C . LEU A 1 234 ? 25.778 -1.161 -27.809 1.00 83.00 234 LEU A C 1
ATOM 1911 O O . LEU A 1 234 ? 26.334 -0.290 -28.484 1.00 83.00 234 LEU A O 1
ATOM 1915 N N . CYS A 1 235 ? 26.368 -1.656 -26.718 1.00 78.62 235 CYS A N 1
ATOM 1916 C CA . CYS A 1 235 ? 27.714 -1.266 -26.285 1.00 78.62 235 CYS A CA 1
ATOM 1917 C C . CYS A 1 235 ? 28.837 -1.917 -27.111 1.00 78.62 235 CYS A C 1
ATOM 1919 O O . CYS A 1 235 ? 29.948 -1.387 -27.160 1.00 78.62 235 CYS A O 1
ATOM 1921 N N . GLN A 1 236 ? 28.584 -3.069 -27.735 1.00 75.31 236 GLN A N 1
ATOM 1922 C CA . GLN A 1 236 ? 29.544 -3.740 -28.615 1.00 75.31 236 GLN A CA 1
ATOM 1923 C C . GLN A 1 236 ? 29.520 -3.142 -30.028 1.00 75.31 236 GLN A C 1
ATOM 1925 O O . GLN A 1 236 ? 30.585 -2.879 -30.588 1.00 75.31 236 GLN A O 1
ATOM 1930 N N . SER A 1 237 ? 28.336 -2.827 -30.565 1.00 60.25 237 SER A N 1
ATOM 1931 C CA . SER A 1 237 ? 28.178 -2.189 -31.883 1.00 60.25 237 SER A CA 1
ATOM 1932 C C . SER A 1 237 ? 28.770 -0.773 -31.954 1.00 60.25 237 SER A C 1
ATOM 1934 O O . SER A 1 237 ? 29.248 -0.339 -32.999 1.00 60.25 237 SER A O 1
ATOM 1936 N N . SER A 1 238 ? 28.824 -0.064 -30.825 1.00 55.59 238 SER A N 1
ATOM 1937 C CA . SER A 1 238 ? 29.469 1.251 -30.711 1.00 55.59 238 SER A CA 1
ATOM 1938 C C . SER A 1 238 ? 31.006 1.185 -30.704 1.00 55.59 238 SER A C 1
ATOM 1940 O O . SER A 1 238 ? 31.659 2.170 -31.041 1.00 55.59 238 SER A O 1
ATOM 1942 N N . LYS A 1 239 ? 31.611 0.028 -30.390 1.00 51.94 239 LYS A N 1
ATOM 1943 C CA . LYS A 1 239 ? 33.075 -0.167 -30.431 1.00 51.94 239 LYS A CA 1
ATOM 1944 C C . LYS A 1 239 ? 33.601 -0.602 -31.803 1.00 51.94 239 LYS A C 1
ATOM 1946 O O . LYS A 1 239 ? 34.765 -0.339 -32.101 1.00 51.94 239 LYS A O 1
ATOM 1951 N N . SER A 1 240 ? 32.785 -1.239 -32.645 1.00 47.16 240 SER A N 1
ATOM 1952 C CA . SER A 1 240 ? 33.208 -1.699 -33.979 1.00 47.16 240 SER A CA 1
ATOM 1953 C C . SER A 1 240 ? 33.360 -0.567 -35.001 1.00 47.16 240 SER A C 1
ATOM 1955 O O . SER A 1 240 ? 34.149 -0.706 -35.930 1.00 47.16 240 SER A O 1
ATOM 1957 N N . PHE A 1 241 ? 32.686 0.573 -34.814 1.00 42.81 241 PHE A N 1
ATOM 1958 C CA . PHE A 1 241 ? 32.763 1.706 -35.750 1.00 42.81 241 PHE A CA 1
ATOM 1959 C C . PHE A 1 241 ? 34.088 2.494 -35.656 1.00 42.81 241 PHE A C 1
ATOM 1961 O O . PHE A 1 241 ? 34.539 3.077 -36.635 1.00 42.81 241 PHE A O 1
ATOM 1968 N N . LEU A 1 242 ? 34.778 2.456 -34.509 1.00 45.72 242 LEU A N 1
ATOM 1969 C CA . LEU A 1 242 ? 36.036 3.190 -34.282 1.00 45.72 242 LEU A CA 1
ATOM 1970 C C . LEU A 1 242 ? 37.302 2.464 -34.779 1.00 45.72 242 LEU A C 1
ATOM 1972 O O . LEU A 1 242 ? 38.401 2.998 -34.652 1.00 45.72 242 LEU A O 1
ATOM 1976 N N . ARG A 1 243 ? 37.185 1.257 -35.351 1.00 44.19 243 ARG A N 1
ATOM 1977 C CA . ARG A 1 243 ? 38.325 0.524 -35.944 1.00 44.19 243 ARG A CA 1
ATOM 1978 C C . ARG A 1 243 ? 38.410 0.631 -37.474 1.00 44.19 243 ARG A C 1
ATOM 1980 O O . ARG A 1 243 ? 39.299 0.022 -38.057 1.00 44.19 243 ARG A O 1
ATOM 1987 N N . GLY A 1 244 ? 37.522 1.398 -38.109 1.00 46.50 244 GLY A N 1
ATOM 1988 C CA . GLY A 1 244 ? 37.339 1.419 -39.566 1.00 46.50 244 GLY A CA 1
ATOM 1989 C C . GLY A 1 244 ? 37.949 2.591 -40.342 1.00 46.50 244 GLY A C 1
ATOM 1990 O O . GLY A 1 244 ? 37.644 2.718 -41.520 1.00 46.50 244 GLY A O 1
ATOM 1991 N N . THR A 1 245 ? 38.781 3.450 -39.746 1.00 45.16 245 THR A N 1
ATOM 1992 C CA . THR A 1 245 ? 39.461 4.529 -40.492 1.00 45.16 245 THR A CA 1
ATOM 1993 C C . THR A 1 245 ? 40.932 4.633 -40.105 1.00 45.16 245 THR A C 1
ATOM 1995 O O . THR A 1 245 ? 41.314 5.392 -39.215 1.00 45.16 245 THR A O 1
ATOM 1998 N N . LYS A 1 246 ? 41.762 3.858 -40.803 1.00 40.19 246 LYS A N 1
ATOM 1999 C CA . LYS A 1 246 ? 43.146 4.222 -41.115 1.00 40.19 246 LYS A CA 1
ATOM 2000 C C . LYS A 1 246 ? 43.306 4.059 -42.626 1.00 40.19 246 LYS A C 1
ATOM 2002 O O . LYS A 1 246 ? 43.476 2.937 -43.097 1.00 40.19 246 LYS A O 1
ATOM 2007 N N . HIS A 1 247 ? 43.154 5.165 -43.347 1.00 38.62 247 HIS A N 1
ATOM 2008 C CA . HIS A 1 247 ? 43.827 5.372 -44.625 1.00 38.62 247 HIS A CA 1
ATOM 2009 C C . HIS A 1 247 ? 45.132 6.104 -44.335 1.00 38.62 247 HIS A C 1
ATOM 2011 O O . HIS A 1 247 ? 45.108 6.965 -43.423 1.00 38.62 247 HIS A O 1
#